Protein AF-B8DQ96-F1 (afdb_monomer)

Nearest PDB structures (foldseek):
  2zf4-assembly3_F  TM=3.120E-01  e=1.988E+00  Chromobacterium violaceum
  7o5y-assembly1_B  TM=3.333E-01  e=3.755E+00  Streptococcus sanguinis
  7bgh-assembly1_A  TM=2.652E-01  e=2.107E+00  Pisum sativum

pLDDT: mean 78.89, std 15.58, range [32.84, 95.31]

Mean predicted aligned error: 9.57 Å

Radius of gyration: 19.89 Å; Cα contacts (8 Å, |Δi|>4): 473; chains: 1; bounding box: 53×55×52 Å

Solvent-accessible surface area (backbone atoms only — not comparable to full-atom values): 14527 Å² total; per-residue (Å²): 116,73,71,62,55,55,56,55,57,55,59,64,68,72,73,56,80,78,74,68,73,75,65,74,90,53,72,65,54,53,35,26,41,90,45,55,69,62,40,49,56,50,44,70,78,37,42,72,70,37,33,72,52,55,60,23,48,101,86,61,51,58,62,72,37,95,60,83,60,93,88,60,91,71,70,88,31,55,28,57,49,47,39,64,30,25,48,29,60,36,59,77,44,58,76,39,97,62,34,83,95,32,60,26,60,59,67,48,76,62,63,68,49,66,58,78,37,35,29,30,39,40,33,78,40,61,90,98,66,43,49,32,38,39,44,34,33,56,36,35,34,32,26,60,89,46,82,65,48,63,18,39,36,28,42,35,38,41,37,34,58,90,74,74,42,55,34,40,33,35,37,37,33,50,71,60,60,99,63,77,72,36,51,54,17,47,52,36,32,34,41,46,92,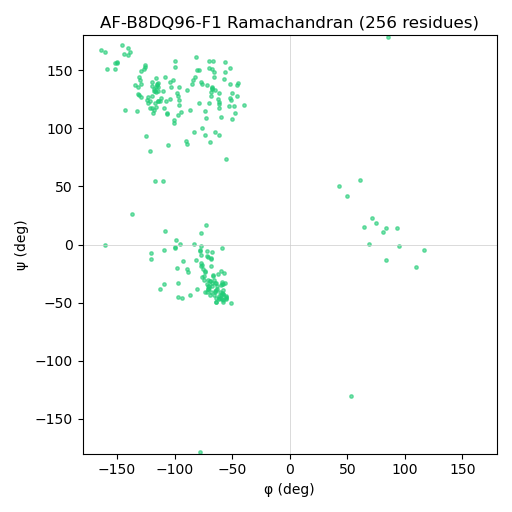50,94,52,82,79,30,35,37,39,20,24,23,51,40,26,43,46,50,52,40,48,48,46,57,73,49,41,41,83,75,37,86,83,59,76,54,70,94,46,50,84,70,49,68,64,44,51,28,95,92,26,68,94,45,60,48,76,46,74,41,67,72,72,86,126

Foldseek 3Di:
DVVVVVVVVVVVVVPDPPQPPQDPCQPKDFKEFPDVVLLLVVCVVCVVLCVNLPQADPVSDHGHDPDDDDPADDDQAPQVLQQPFAQCLPPPNVLAPQSPPDRGNVSSVFDWDDPPRFWIKTFNDDPPPGQKIKIKGWGIWIDRNSPHHTKTKIKIWIARPVVRWIKIWIWIFPRDDPDHHTHIATAWMWGDPDPPPQWIKIKFALRRLQVVLCCQVPPSCVSPVPDDGDPDSVSNPHHHDPPRYPDIDMDTRDPPDD

Organism: Nitratidesulfovibrio vulgaris (strain DSM 19637 / Miyazaki F) (NCBI:txid883)

Structure (mmCIF, N/CA/C/O backbone):
data_AF-B8DQ96-F1
#
_entry.id   AF-B8DQ96-F1
#
loop_
_atom_site.group_PDB
_atom_site.id
_atom_site.type_symbol
_atom_site.label_atom_id
_atom_site.label_alt_id
_atom_site.label_comp_id
_atom_site.label_asym_id
_atom_site.label_entity_id
_atom_site.label_seq_id
_atom_site.pdbx_PDB_ins_code
_atom_site.Cartn_x
_atom_site.Cartn_y
_a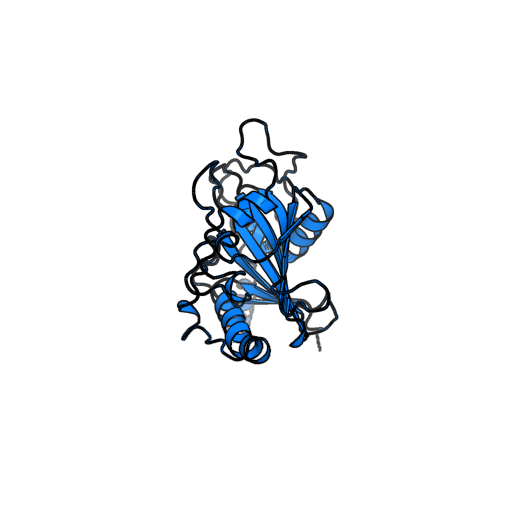tom_site.Cartn_z
_atom_site.occupancy
_atom_site.B_iso_or_equiv
_atom_site.auth_seq_id
_atom_site.auth_comp_id
_atom_site.auth_asym_id
_atom_site.auth_atom_id
_atom_site.pdbx_PDB_model_num
ATOM 1 N N . MET A 1 1 ? -26.510 -38.280 -27.381 1.00 47.66 1 MET A N 1
ATOM 2 C CA . MET A 1 1 ? -26.829 -36.831 -27.389 1.00 47.66 1 MET A CA 1
ATOM 3 C C . MET A 1 1 ? -27.308 -36.303 -26.037 1.00 47.66 1 MET A C 1
ATOM 5 O O . MET A 1 1 ? -26.879 -35.222 -25.670 1.00 47.66 1 MET A O 1
ATOM 9 N N . LEU A 1 2 ? -28.098 -37.051 -25.253 1.00 46.19 2 LEU A N 1
ATOM 10 C CA . LEU A 1 2 ? -28.548 -36.612 -23.916 1.00 46.19 2 LEU A CA 1
ATOM 11 C C . LEU A 1 2 ? -27.422 -36.457 -22.868 1.00 46.19 2 LEU A C 1
ATOM 13 O O . LEU A 1 2 ? -27.499 -35.566 -22.030 1.00 46.19 2 LEU A O 1
ATOM 17 N N . LEU A 1 3 ? -26.341 -37.245 -22.950 1.00 44.16 3 LEU A N 1
ATOM 18 C CA . LEU A 1 3 ? -25.210 -37.140 -22.010 1.00 44.16 3 LEU A CA 1
ATOM 19 C C . LEU A 1 3 ? -24.382 -35.849 -22.175 1.00 44.16 3 LEU A C 1
ATOM 21 O O . LEU A 1 3 ? -23.852 -35.327 -21.200 1.00 44.16 3 LEU A O 1
ATOM 25 N N . ALA A 1 4 ? -24.291 -35.315 -23.397 1.00 47.47 4 ALA A N 1
ATOM 26 C CA . ALA A 1 4 ? -23.514 -34.107 -23.681 1.00 47.47 4 ALA A CA 1
ATOM 27 C C . ALA A 1 4 ? -24.217 -32.834 -23.176 1.00 47.47 4 ALA A C 1
ATOM 29 O O . ALA A 1 4 ? -23.551 -31.893 -22.756 1.00 47.47 4 ALA A O 1
ATOM 30 N N . LEU A 1 5 ? -25.557 -32.827 -23.147 1.00 43.81 5 LEU A N 1
ATOM 31 C CA . LEU A 1 5 ? -26.336 -31.711 -22.602 1.00 43.81 5 LEU A CA 1
ATOM 32 C C . LEU A 1 5 ? -26.253 -31.640 -21.065 1.00 43.81 5 LEU A C 1
ATOM 34 O O . LEU A 1 5 ? -26.224 -30.550 -20.501 1.00 43.81 5 LEU A O 1
ATOM 38 N N . ALA A 1 6 ? -26.169 -32.793 -20.390 1.00 45.94 6 ALA A N 1
ATOM 39 C CA . ALA A 1 6 ? -26.055 -32.862 -18.932 1.00 45.94 6 ALA A CA 1
ATOM 40 C C . ALA A 1 6 ? -24.689 -32.363 -18.421 1.00 45.94 6 ALA A C 1
ATOM 42 O O . ALA A 1 6 ? -24.638 -31.660 -17.413 1.00 45.94 6 ALA A O 1
ATOM 43 N N . LEU A 1 7 ? -23.594 -32.645 -19.143 1.00 43.31 7 LEU A N 1
ATOM 44 C CA . LEU A 1 7 ? -22.278 -32.076 -18.818 1.00 43.31 7 LEU A CA 1
ATOM 45 C C . LEU A 1 7 ? -22.221 -30.560 -19.053 1.00 43.31 7 LEU A C 1
ATOM 47 O O . LEU A 1 7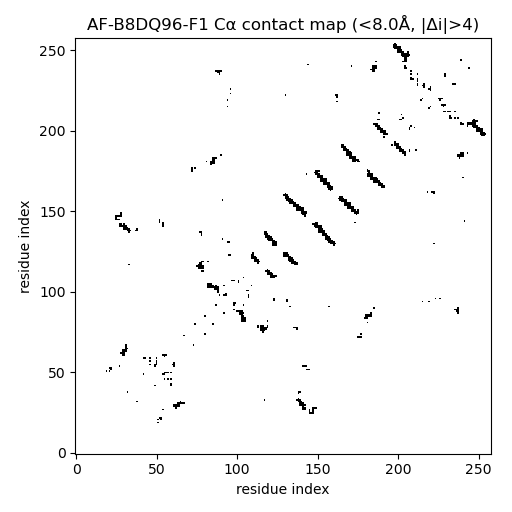 ? -21.566 -29.853 -18.294 1.00 43.31 7 LEU A O 1
ATOM 51 N N . TRP A 1 8 ? -22.939 -30.043 -20.052 1.00 36.28 8 TRP A N 1
ATOM 52 C CA . TRP A 1 8 ? -22.955 -28.606 -20.338 1.00 36.28 8 TRP A CA 1
ATOM 53 C C . TRP A 1 8 ? -23.722 -27.800 -19.274 1.00 36.28 8 TRP A C 1
ATOM 55 O O . TRP A 1 8 ? -23.291 -26.718 -18.880 1.00 36.28 8 TRP A O 1
ATOM 65 N N . LEU A 1 9 ? -24.808 -28.360 -18.729 1.00 41.00 9 LEU A N 1
ATOM 66 C CA . LEU A 1 9 ? -25.555 -27.757 -17.617 1.00 41.00 9 LEU A CA 1
ATOM 67 C C . LEU A 1 9 ? -24.794 -27.813 -16.280 1.00 41.00 9 LEU A C 1
ATOM 69 O O . LEU A 1 9 ? -24.922 -26.892 -15.476 1.00 41.00 9 LEU A O 1
ATOM 73 N N . ALA A 1 10 ? -23.952 -28.829 -16.058 1.00 43.69 10 ALA A N 1
ATOM 74 C CA . ALA A 1 10 ? -23.083 -28.894 -14.879 1.00 43.69 10 ALA A CA 1
ATOM 75 C C . ALA A 1 10 ? -21.966 -27.829 -14.905 1.00 43.69 10 ALA A C 1
ATOM 77 O O . ALA A 1 10 ? -21.593 -27.301 -13.859 1.00 43.69 10 ALA A O 1
ATOM 78 N N . CYS A 1 11 ? -21.480 -27.444 -16.091 1.00 40.47 11 CYS A N 1
ATOM 79 C CA . CYS A 1 11 ? -20.473 -26.387 -16.236 1.00 40.47 11 CYS A CA 1
ATOM 80 C C . CYS A 1 11 ? -21.029 -24.969 -16.010 1.00 40.47 11 CYS A C 1
ATOM 82 O O . CYS A 1 11 ? -20.279 -24.085 -15.603 1.00 40.47 11 CYS A O 1
ATOM 84 N N . LEU A 1 12 ? -22.336 -24.748 -16.191 1.00 38.56 12 LEU A N 1
ATOM 85 C CA . LEU A 1 12 ? -22.991 -23.470 -15.866 1.00 38.56 12 LEU A CA 1
ATOM 86 C C . LEU A 1 12 ? -23.232 -23.284 -14.354 1.00 38.56 12 LEU A C 1
ATOM 88 O O . LEU A 1 12 ? -23.452 -22.164 -13.902 1.00 38.56 12 LEU A O 1
ATOM 92 N N . GLY A 1 13 ? -23.145 -24.356 -13.556 1.00 32.84 13 GLY A N 1
ATOM 93 C CA . GLY A 1 13 ? -23.255 -24.304 -12.093 1.00 32.84 13 GLY A CA 1
ATOM 94 C C . GLY A 1 13 ? -21.968 -23.902 -11.361 1.00 32.84 13 GLY A C 1
ATOM 95 O O . GLY A 1 13 ? -22.029 -23.569 -10.180 1.00 32.84 13 GLY A O 1
ATOM 96 N N . ALA A 1 14 ? -20.819 -23.900 -12.045 1.00 36.56 14 ALA A N 1
ATOM 97 C CA . ALA A 1 14 ? -19.508 -23.594 -11.458 1.00 36.56 14 ALA A CA 1
ATOM 98 C C . ALA A 1 14 ? -19.070 -22.125 -11.633 1.00 36.56 14 ALA A C 1
ATOM 100 O O . ALA A 1 14 ? -18.002 -21.736 -11.172 1.00 36.56 14 ALA A O 1
ATOM 101 N N . TRP A 1 15 ? -19.906 -21.297 -12.266 1.00 34.47 15 TRP A N 1
ATOM 102 C CA . TRP A 1 15 ? -19.755 -19.841 -12.351 1.00 34.47 15 TRP A CA 1
ATOM 103 C C . TRP A 1 15 ? -20.833 -19.151 -11.512 1.00 34.47 15 TRP A C 1
ATOM 105 O O . TRP A 1 15 ? -21.598 -18.307 -11.969 1.00 34.47 15 TRP A O 1
ATOM 115 N N . ARG A 1 16 ? -20.908 -19.520 -10.236 1.00 36.44 16 ARG A N 1
ATOM 116 C CA . ARG A 1 16 ? -21.289 -18.538 -9.226 1.00 36.44 16 ARG A CA 1
ATOM 117 C C . ARG A 1 16 ? -19.976 -18.037 -8.640 1.00 36.44 16 ARG A C 1
ATOM 119 O O . ARG A 1 16 ? -19.184 -18.890 -8.235 1.00 36.44 16 ARG A O 1
ATOM 126 N N . PRO A 1 17 ? -19.709 -16.717 -8.578 1.00 41.53 17 PRO A N 1
ATOM 127 C CA . PRO A 1 17 ? -18.720 -16.258 -7.617 1.00 41.53 17 PRO A CA 1
ATOM 128 C C . PRO A 1 17 ? -19.197 -16.854 -6.301 1.00 41.53 17 PRO A C 1
ATOM 130 O O . PRO A 1 17 ? -20.364 -16.665 -5.948 1.00 41.53 17 PRO A O 1
ATOM 133 N N . GLY A 1 18 ? -18.379 -17.693 -5.664 1.00 39.59 18 GLY A N 1
ATOM 134 C CA . GLY A 1 18 ? -18.707 -18.179 -4.337 1.00 39.59 18 GLY A CA 1
ATOM 135 C C . GLY A 1 18 ? -19.048 -16.939 -3.529 1.00 39.59 18 GLY A C 1
ATOM 136 O O . GLY A 1 18 ? -18.171 -16.113 -3.287 1.00 39.59 18 GLY A O 1
ATOM 137 N N . HIS A 1 19 ? -20.334 -16.746 -3.221 1.00 45.75 19 HIS A N 1
ATOM 138 C CA . HIS A 1 19 ? -20.730 -15.868 -2.143 1.00 45.75 19 HIS A CA 1
ATOM 139 C C . HIS A 1 19 ? -20.078 -16.532 -0.949 1.00 45.75 19 HIS A C 1
ATOM 141 O O . HIS A 1 19 ? -20.577 -17.541 -0.453 1.00 45.75 19 HIS A O 1
ATOM 147 N N . ALA A 1 20 ? -18.876 -16.063 -0.613 1.00 45.91 20 ALA A N 1
ATOM 148 C CA . ALA A 1 20 ? -18.275 -16.368 0.659 1.00 45.91 20 ALA A CA 1
ATOM 149 C C . ALA A 1 20 ? -19.382 -16.072 1.665 1.00 45.91 20 ALA A C 1
ATOM 151 O O . ALA A 1 20 ? -19.928 -14.964 1.657 1.00 45.91 20 ALA A O 1
ATOM 152 N N . GLU A 1 21 ? -19.804 -17.094 2.413 1.00 40.91 21 GLU A N 1
ATOM 153 C CA . GLU A 1 21 ? -20.693 -16.872 3.543 1.00 40.91 21 GLU A CA 1
ATOM 154 C C . GLU A 1 21 ? -20.116 -15.682 4.312 1.00 40.91 21 GLU A C 1
ATOM 156 O O . GLU A 1 21 ? -18.901 -15.676 4.559 1.00 40.91 21 GLU A O 1
ATOM 161 N N . PRO A 1 22 ? -20.923 -14.641 4.598 1.00 47.00 22 PRO A N 1
ATOM 162 C CA . PRO A 1 22 ? -20.435 -13.515 5.367 1.00 47.00 22 PRO A CA 1
ATOM 163 C C . PRO A 1 22 ? -19.797 -14.095 6.620 1.00 47.00 22 PRO A C 1
ATOM 165 O O . PRO A 1 22 ? -20.418 -14.908 7.312 1.00 47.00 22 PRO A O 1
ATOM 168 N N . LEU A 1 23 ? -18.527 -13.743 6.844 1.00 48.31 23 LEU A N 1
ATOM 169 C CA . LEU A 1 23 ? -17.803 -14.175 8.0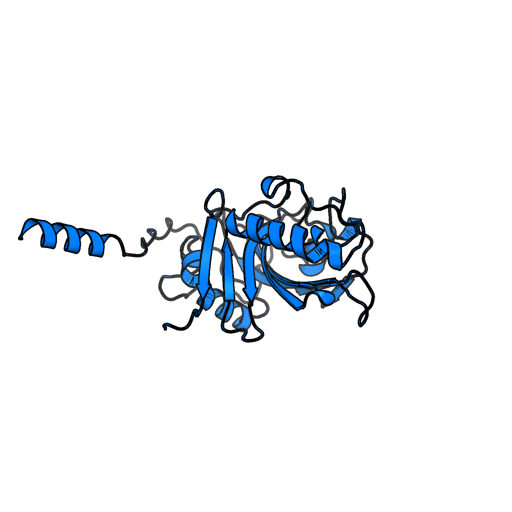31 1.00 48.31 23 LEU A CA 1
ATOM 170 C C . LEU A 1 23 ? -18.727 -13.954 9.239 1.00 48.31 23 LEU A C 1
ATOM 172 O O . LEU A 1 23 ? -19.408 -12.920 9.271 1.00 48.31 23 LEU A O 1
ATOM 176 N N . PRO A 1 24 ? -18.803 -14.910 10.191 1.00 49.34 24 PRO A N 1
ATOM 177 C CA . PRO A 1 24 ? -19.629 -14.754 11.388 1.00 49.34 24 PRO A CA 1
ATOM 178 C C . PRO A 1 24 ? -19.407 -13.356 11.945 1.00 49.34 24 PRO A C 1
ATOM 180 O O . PRO A 1 24 ? -18.270 -12.894 11.884 1.00 49.34 24 PRO A O 1
ATOM 183 N N . ALA A 1 25 ? -20.481 -12.701 12.402 1.00 51.84 25 ALA A N 1
ATOM 184 C CA . ALA A 1 25 ? -20.533 -11.287 12.774 1.00 51.84 25 ALA A CA 1
ATOM 185 C C . ALA A 1 25 ? -19.482 -10.915 13.838 1.00 51.84 25 ALA A C 1
ATOM 187 O O . ALA A 1 25 ? -19.785 -10.707 15.009 1.00 51.84 25 ALA A O 1
ATOM 188 N N . MET A 1 26 ? -18.223 -10.854 13.425 1.00 57.12 26 MET A N 1
ATOM 189 C CA . MET A 1 26 ? -17.142 -10.210 14.128 1.00 57.12 26 MET A CA 1
ATOM 190 C C . MET A 1 26 ? -17.471 -8.731 14.057 1.00 57.12 26 MET A C 1
ATOM 192 O O . MET A 1 26 ? -17.861 -8.220 13.004 1.00 57.12 26 MET A O 1
ATOM 196 N N . GLN A 1 27 ? -17.403 -8.065 15.202 1.00 61.78 27 GLN A N 1
ATOM 197 C CA . GLN A 1 27 ? -17.687 -6.647 15.290 1.00 61.78 27 GLN A CA 1
ATOM 198 C C . GLN A 1 27 ? -16.636 -5.891 14.476 1.00 61.78 27 GLN A C 1
ATOM 200 O O . GLN A 1 27 ? -15.532 -5.650 14.951 1.00 61.78 27 GLN A O 1
ATOM 205 N N . ARG A 1 28 ? -16.979 -5.546 13.234 1.00 80.62 28 ARG A N 1
ATOM 206 C CA . ARG A 1 28 ? -16.103 -4.777 12.355 1.00 80.62 28 ARG A CA 1
ATOM 207 C C . ARG A 1 28 ? -16.107 -3.319 12.772 1.00 80.62 28 ARG A C 1
ATOM 209 O O . ARG A 1 28 ? -17.157 -2.742 13.068 1.00 80.62 28 ARG A O 1
ATOM 216 N N . LEU A 1 29 ? -14.926 -2.718 12.755 1.00 89.31 29 LEU A N 1
ATOM 217 C CA . LEU A 1 29 ? -14.790 -1.285 12.959 1.00 89.31 29 LEU A CA 1
ATOM 218 C C . LEU A 1 29 ? -15.310 -0.521 11.725 1.00 89.31 29 LEU A C 1
ATOM 220 O O . LEU A 1 29 ? -14.984 -0.904 10.599 1.00 89.31 29 LEU A O 1
ATOM 224 N N . PRO A 1 30 ? -16.071 0.579 11.902 1.00 92.75 30 PRO A N 1
ATOM 225 C CA . PRO A 1 30 ? -16.487 1.439 10.794 1.00 92.75 30 PRO A CA 1
ATOM 226 C C . PRO A 1 30 ? -15.286 1.969 10.021 1.00 92.75 30 PRO A C 1
ATOM 228 O O . PRO A 1 30 ? -14.288 2.330 10.639 1.00 92.75 30 PRO A O 1
ATOM 231 N N . VAL A 1 31 ? -15.378 2.073 8.699 1.00 94.56 31 VAL A N 1
ATOM 232 C CA . VAL A 1 31 ? -14.319 2.631 7.852 1.00 94.56 31 VAL A CA 1
ATOM 233 C C . VAL A 1 31 ? -14.157 4.123 8.125 1.00 94.56 31 VAL A C 1
ATOM 235 O O . VAL A 1 31 ? -15.138 4.862 8.153 1.00 94.56 31 VAL A O 1
ATOM 238 N N . VAL A 1 32 ? -12.909 4.570 8.261 1.00 95.12 32 VAL A N 1
ATOM 239 C CA . VAL A 1 32 ? -12.551 5.994 8.300 1.00 95.12 32 VAL A CA 1
ATOM 240 C C . VAL A 1 32 ? -11.680 6.290 7.086 1.00 95.12 32 VAL A C 1
ATOM 242 O O . VAL A 1 32 ? -10.601 5.713 6.958 1.00 95.12 32 VAL A O 1
ATOM 245 N N . ALA A 1 33 ? -12.137 7.166 6.196 1.00 94.56 33 ALA A N 1
ATOM 246 C CA . ALA A 1 33 ? -11.418 7.562 4.987 1.00 94.56 33 ALA A CA 1
ATOM 247 C C . ALA A 1 33 ? -11.244 9.089 4.975 1.00 94.56 33 ALA A C 1
ATOM 249 O O . ALA A 1 33 ? -12.255 9.785 5.051 1.00 94.56 33 ALA A O 1
ATOM 250 N N . PRO A 1 34 ? -10.014 9.626 4.859 1.00 90.81 34 PRO A N 1
ATOM 251 C CA . PRO A 1 34 ? -9.815 11.076 4.770 1.00 90.81 34 PRO A CA 1
ATOM 252 C C . PRO A 1 34 ? -10.429 11.675 3.512 1.00 90.81 34 PRO A C 1
ATOM 254 O O . PRO A 1 34 ? -10.907 12.800 3.533 1.00 90.81 34 PRO A O 1
ATOM 257 N N . GLU A 1 35 ? -10.421 10.893 2.432 1.00 90.25 35 GLU A N 1
ATOM 258 C CA . GLU A 1 35 ? -10.976 11.248 1.131 1.00 90.25 35 GLU A CA 1
ATOM 259 C C . GLU A 1 35 ? -12.051 10.213 0.753 1.00 90.25 35 GLU A C 1
ATOM 261 O O . GLU A 1 35 ? -11.771 9.258 0.011 1.00 90.25 35 GLU A O 1
ATOM 266 N N . PRO A 1 36 ? -13.287 10.337 1.285 1.00 90.25 36 PRO A N 1
ATOM 267 C CA . PRO A 1 36 ? -14.327 9.321 1.132 1.00 90.25 36 PRO A CA 1
ATOM 268 C C . PRO A 1 36 ? -14.681 9.011 -0.323 1.00 90.25 36 PRO A C 1
ATOM 270 O O . PRO A 1 36 ? -14.990 7.865 -0.644 1.00 90.25 36 PRO A O 1
ATOM 273 N N . ASP A 1 37 ? -14.620 10.004 -1.214 1.00 89.31 37 ASP A N 1
ATOM 274 C CA . ASP A 1 37 ? -14.929 9.814 -2.633 1.00 89.31 37 ASP A CA 1
ATOM 275 C C . ASP A 1 37 ? -13.845 9.000 -3.356 1.00 89.31 37 ASP A C 1
ATOM 277 O O . ASP A 1 37 ? -14.170 8.112 -4.150 1.00 89.31 37 ASP A O 1
ATOM 281 N N . ILE A 1 38 ? -12.566 9.218 -3.024 1.00 87.25 38 ILE A N 1
ATOM 282 C CA . ILE A 1 38 ? -11.451 8.407 -3.541 1.00 87.25 38 ILE A CA 1
ATOM 283 C C . ILE A 1 38 ? -11.589 6.966 -3.046 1.00 87.25 38 ILE A C 1
ATOM 285 O O . ILE A 1 38 ? -11.471 6.019 -3.830 1.00 87.25 38 ILE A O 1
ATOM 289 N N . PHE A 1 39 ? -11.881 6.786 -1.754 1.00 91.56 39 PHE A N 1
ATOM 290 C CA . PHE A 1 39 ? -12.078 5.453 -1.193 1.00 91.56 39 PHE A CA 1
ATOM 291 C C . PHE A 1 39 ? -13.298 4.746 -1.800 1.00 91.56 39 PHE A C 1
ATOM 293 O O . PHE A 1 39 ? -13.208 3.566 -2.130 1.00 91.56 39 PHE A O 1
ATOM 300 N N . ARG A 1 40 ? -14.409 5.453 -2.049 1.00 90.56 40 ARG A N 1
ATOM 301 C CA . ARG A 1 40 ? -15.590 4.882 -2.719 1.00 90.56 40 ARG A CA 1
ATOM 302 C C . ARG A 1 40 ? -15.253 4.365 -4.119 1.00 90.56 40 ARG A C 1
ATOM 304 O O . ARG A 1 40 ? -15.663 3.260 -4.470 1.00 90.56 40 ARG A O 1
ATOM 311 N N . GLY A 1 41 ? -14.481 5.123 -4.901 1.00 87.38 41 GLY A N 1
ATOM 312 C CA . GLY A 1 41 ? -14.003 4.668 -6.212 1.00 87.38 41 GLY A CA 1
ATOM 313 C C . GLY A 1 41 ? -13.131 3.412 -6.111 1.00 87.38 41 GLY A C 1
ATOM 314 O O . GLY A 1 41 ? -13.292 2.470 -6.888 1.00 87.38 41 GLY A O 1
ATOM 315 N N . PHE A 1 42 ? -12.259 3.347 -5.099 1.00 86.69 42 PHE A N 1
ATOM 316 C CA . PHE A 1 42 ? -11.485 2.139 -4.808 1.00 86.69 42 PHE A CA 1
ATOM 317 C C . PHE A 1 42 ? -12.376 0.942 -4.450 1.00 86.69 42 PHE A C 1
ATOM 319 O O . PHE A 1 42 ? -12.147 -0.146 -4.977 1.00 86.69 42 PHE A O 1
ATOM 326 N N . VAL A 1 43 ? -13.400 1.131 -3.612 1.00 89.50 43 VAL A N 1
ATOM 327 C CA . VAL A 1 43 ? -14.351 0.072 -3.240 1.00 89.50 43 VAL A CA 1
ATOM 328 C C . VAL A 1 43 ? -15.039 -0.506 -4.471 1.00 89.50 43 VAL A C 1
ATOM 330 O O . VAL A 1 43 ? -15.067 -1.722 -4.639 1.00 89.50 43 VAL A O 1
ATOM 333 N N . GLN A 1 44 ? -15.537 0.352 -5.364 1.00 84.88 44 GLN A N 1
ATOM 334 C CA . GLN A 1 44 ? -16.218 -0.077 -6.589 1.00 84.88 44 GLN A CA 1
ATOM 335 C C . GLN A 1 44 ? -15.325 -0.960 -7.470 1.00 84.88 44 GLN A C 1
ATOM 337 O O . GLN A 1 44 ? -15.775 -1.992 -7.960 1.00 84.88 44 GLN A O 1
ATOM 342 N N . GLY A 1 45 ? -14.050 -0.593 -7.623 1.00 79.19 45 GLY A N 1
ATOM 343 C CA . GLY A 1 45 ? -13.083 -1.367 -8.405 1.00 79.19 45 GLY A CA 1
ATOM 344 C C . GLY A 1 45 ? -12.529 -2.614 -7.706 1.00 79.19 45 GLY A C 1
ATOM 345 O O . GLY A 1 45 ? -11.764 -3.347 -8.321 1.00 79.19 45 GLY A O 1
ATOM 346 N N . ASN A 1 46 ? -12.850 -2.851 -6.428 1.00 80.69 46 ASN A N 1
ATOM 347 C CA . ASN A 1 46 ? -12.281 -3.946 -5.626 1.00 80.69 46 ASN A CA 1
ATOM 348 C C . ASN A 1 46 ? -13.330 -4.665 -4.771 1.00 80.69 46 ASN A C 1
ATOM 350 O O . ASN A 1 46 ? -13.003 -5.244 -3.733 1.00 80.69 46 ASN A O 1
ATOM 354 N N . LEU A 1 47 ? -14.589 -4.629 -5.204 1.00 83.00 47 LEU A N 1
ATOM 355 C CA . LEU A 1 47 ? -15.734 -5.085 -4.427 1.00 83.00 47 LEU A CA 1
ATOM 356 C C . LEU A 1 47 ? -15.529 -6.505 -3.876 1.00 83.00 47 LEU A C 1
ATOM 358 O O . LEU A 1 47 ? -15.636 -6.725 -2.674 1.00 83.00 47 LEU A O 1
ATOM 362 N N . GLN A 1 48 ? -15.131 -7.448 -4.732 1.00 80.00 48 GLN A N 1
ATOM 363 C CA . GLN A 1 48 ? -14.899 -8.843 -4.345 1.00 80.00 48 GLN A CA 1
ATOM 364 C C . GLN A 1 48 ? -13.840 -8.990 -3.236 1.00 80.00 48 GLN A C 1
ATOM 366 O O . GLN A 1 48 ? -13.991 -9.806 -2.324 1.00 80.00 48 GLN A O 1
ATOM 371 N N . TRP A 1 49 ? -12.776 -8.188 -3.290 1.00 76.94 49 TRP A N 1
ATOM 372 C CA . TRP A 1 49 ? -11.669 -8.258 -2.337 1.00 76.94 49 TRP A CA 1
ATOM 373 C C . TRP A 1 49 ? -11.991 -7.642 -0.992 1.00 76.94 49 TRP A C 1
ATOM 375 O O . TRP A 1 49 ? -11.422 -8.073 0.000 1.00 76.94 49 TRP A O 1
ATOM 385 N N . LEU A 1 50 ? -12.893 -6.665 -0.955 1.00 84.81 50 LEU A N 1
ATOM 386 C CA . LEU A 1 50 ? -13.365 -6.058 0.285 1.00 84.81 50 LEU A CA 1
ATOM 387 C C . LEU A 1 50 ? -14.566 -6.811 0.876 1.00 84.81 50 LEU A C 1
ATOM 389 O O . LEU A 1 50 ? -14.772 -6.781 2.087 1.00 84.81 50 LEU A O 1
ATOM 393 N N . GLN A 1 51 ? -15.322 -7.540 0.053 1.00 83.88 51 GLN A N 1
ATOM 394 C CA . GLN A 1 51 ? -16.385 -8.439 0.510 1.00 83.88 51 GLN A CA 1
ATOM 395 C C . GLN A 1 51 ? -15.837 -9.648 1.254 1.00 83.88 51 GLN A C 1
ATOM 397 O O . GLN A 1 51 ? -16.395 -10.051 2.268 1.00 83.88 51 GLN A O 1
ATOM 402 N N . ARG A 1 52 ? -14.732 -10.230 0.774 1.00 75.56 52 ARG A N 1
ATOM 403 C CA . ARG A 1 52 ? -14.108 -11.402 1.404 1.00 75.56 52 ARG A CA 1
ATOM 404 C C . ARG A 1 52 ? -13.753 -11.188 2.889 1.00 75.56 52 ARG A C 1
ATOM 406 O O . ARG A 1 52 ? -14.091 -12.060 3.685 1.00 75.56 52 ARG A O 1
ATOM 413 N N . PRO A 1 53 ? -13.122 -10.070 3.291 1.00 74.75 53 PRO A N 1
ATOM 414 C CA . PRO A 1 53 ? -12.939 -9.719 4.695 1.00 74.75 53 PRO A CA 1
ATOM 415 C C . PRO A 1 53 ? -14.208 -9.163 5.364 1.00 74.75 53 PRO A C 1
ATOM 417 O O . PRO A 1 53 ? -14.175 -8.867 6.548 1.00 74.75 53 PRO A O 1
ATOM 420 N N . GLY A 1 54 ? -15.333 -9.015 4.659 1.00 77.94 54 GLY A N 1
ATOM 421 C CA . GLY A 1 54 ? -16.573 -8.470 5.221 1.00 77.94 54 GLY A CA 1
ATOM 422 C C . GLY A 1 54 ? -16.522 -6.966 5.497 1.00 77.94 54 GLY A C 1
ATOM 423 O O . GLY A 1 54 ? -17.278 -6.476 6.331 1.00 77.94 54 GLY A O 1
ATOM 424 N N . ILE A 1 55 ? -15.628 -6.236 4.822 1.00 86.69 55 ILE A N 1
ATOM 425 C CA . ILE A 1 55 ? -15.521 -4.773 4.929 1.00 86.69 55 ILE A CA 1
ATOM 426 C C . ILE A 1 55 ? -16.704 -4.098 4.251 1.00 86.69 55 ILE A C 1
ATOM 428 O O . ILE A 1 55 ? -17.208 -3.095 4.750 1.00 86.69 55 ILE A O 1
ATOM 432 N N . VAL A 1 56 ? -17.134 -4.651 3.118 1.00 89.50 56 VAL A N 1
ATOM 433 C CA . VAL A 1 56 ? -18.280 -4.165 2.352 1.00 89.50 56 VAL A CA 1
ATOM 434 C C . VAL A 1 56 ? -19.272 -5.298 2.108 1.00 89.50 56 VAL A C 1
ATOM 436 O O . VAL A 1 56 ? -18.886 -6.466 2.027 1.00 89.50 56 VAL A O 1
ATOM 439 N N . ASP A 1 57 ? -20.549 -4.957 1.980 1.00 86.94 57 ASP A N 1
ATOM 440 C CA . ASP A 1 57 ? -21.604 -5.908 1.642 1.00 86.94 57 ASP A CA 1
ATOM 441 C C . ASP A 1 57 ? -21.622 -6.262 0.139 1.00 86.94 57 ASP A C 1
ATOM 443 O O . ASP A 1 57 ? -20.808 -5.795 -0.670 1.00 86.94 57 ASP A O 1
ATOM 447 N N . ALA A 1 58 ? -22.580 -7.107 -0.255 1.00 84.50 58 ALA A N 1
ATOM 448 C CA . ALA A 1 58 ? -22.777 -7.537 -1.639 1.00 84.50 58 ALA A CA 1
ATOM 449 C C . ALA A 1 58 ? -22.997 -6.364 -2.624 1.00 84.50 58 ALA A C 1
ATOM 451 O O . ALA A 1 58 ? -22.724 -6.496 -3.817 1.00 84.50 58 ALA A O 1
ATOM 452 N N . GLN A 1 59 ? -23.480 -5.226 -2.125 1.00 84.38 59 GLN A N 1
ATOM 453 C CA . GLN A 1 59 ? -23.792 -4.008 -2.869 1.00 84.38 59 GLN A CA 1
ATOM 454 C C . GLN A 1 59 ? -22.684 -2.944 -2.750 1.00 84.38 59 GLN A C 1
ATOM 456 O O . GLN A 1 59 ? -22.767 -1.901 -3.397 1.00 84.38 59 GLN A O 1
ATOM 461 N N . GLY A 1 60 ? -21.632 -3.210 -1.971 1.00 86.25 60 GLY A N 1
ATOM 462 C CA . GLY A 1 60 ? -20.521 -2.291 -1.739 1.00 86.25 60 GLY A CA 1
ATOM 463 C C . GLY A 1 60 ? -20.780 -1.263 -0.641 1.00 86.25 60 GLY A C 1
ATOM 464 O O . GLY A 1 60 ? -20.027 -0.295 -0.546 1.00 86.25 60 GLY A O 1
ATOM 465 N N . HIS A 1 61 ? -21.813 -1.441 0.185 1.00 88.88 61 HIS A N 1
ATOM 466 C CA . HIS A 1 61 ? -22.031 -0.599 1.356 1.00 88.88 61 HIS A CA 1
ATOM 467 C C . HIS A 1 61 ? -21.153 -1.041 2.520 1.00 88.88 61 HIS A C 1
ATOM 469 O O . HIS A 1 61 ? -20.844 -2.220 2.683 1.00 88.88 61 HIS A O 1
ATOM 475 N N . TYR A 1 62 ? -20.786 -0.083 3.361 1.00 90.25 62 TYR A N 1
ATOM 476 C CA . TYR A 1 62 ? -19.977 -0.307 4.549 1.00 90.25 62 TYR A CA 1
ATOM 477 C C . TYR A 1 62 ? -20.300 0.747 5.609 1.00 90.25 62 TYR A C 1
ATOM 479 O O . TYR A 1 62 ? -20.686 1.868 5.259 1.00 90.25 62 TYR A O 1
ATOM 487 N N . PRO A 1 63 ? -20.160 0.419 6.904 1.00 88.50 63 PRO A N 1
ATOM 488 C CA . PRO A 1 63 ? -20.287 1.408 7.963 1.00 88.50 63 PRO A CA 1
ATOM 489 C C . PRO A 1 63 ? -19.155 2.435 7.851 1.00 88.50 63 PRO A C 1
ATOM 491 O O . PRO A 1 63 ? -17.991 2.064 7.702 1.00 88.50 63 PRO A O 1
ATOM 494 N N . VAL A 1 64 ? -19.495 3.720 7.945 1.00 92.06 64 VAL A N 1
ATOM 495 C CA . VAL A 1 64 ? -18.544 4.840 7.863 1.00 92.06 64 VAL A CA 1
ATOM 496 C C . VAL A 1 64 ? -18.517 5.586 9.191 1.00 92.06 64 VAL A C 1
ATOM 498 O O . VAL A 1 64 ? -19.551 5.737 9.840 1.00 92.06 64 VAL A O 1
ATOM 501 N N . ALA A 1 65 ? -17.338 6.061 9.578 1.00 93.12 65 ALA A N 1
ATOM 502 C CA . ALA A 1 65 ? -17.153 7.032 10.644 1.00 93.12 65 ALA A CA 1
ATOM 503 C C . ALA A 1 65 ? -16.273 8.189 10.155 1.00 93.12 65 ALA A C 1
ATOM 505 O O . ALA A 1 65 ? -15.373 7.994 9.337 1.00 93.12 65 ALA A O 1
ATOM 506 N N . ASP A 1 66 ? -16.511 9.384 10.694 1.00 90.50 66 ASP A N 1
ATOM 507 C CA . ASP A 1 66 ? -15.789 10.598 10.290 1.00 90.50 66 ASP A CA 1
ATOM 508 C C . ASP A 1 66 ? -14.355 10.637 10.833 1.00 90.50 66 ASP A C 1
ATOM 510 O O . ASP A 1 66 ? -13.471 11.267 10.255 1.00 90.50 66 ASP A O 1
ATOM 514 N N . ALA A 1 67 ? -14.111 9.968 11.960 1.00 91.31 67 ALA A N 1
ATOM 515 C CA . ALA A 1 67 ? -12.819 9.956 12.624 1.00 91.31 67 ALA A CA 1
ATOM 516 C C . ALA A 1 67 ? -12.589 8.645 13.376 1.00 91.31 67 ALA A C 1
ATOM 518 O O . ALA A 1 67 ? -13.527 7.955 13.780 1.00 91.31 67 ALA A O 1
ATOM 519 N N . ILE A 1 68 ? -11.313 8.328 13.595 1.00 90.94 68 ILE A N 1
ATOM 520 C CA . ILE A 1 68 ? -10.909 7.229 14.471 1.00 90.94 68 ILE A CA 1
ATOM 521 C C . ILE A 1 68 ? -11.254 7.620 15.923 1.00 90.94 68 ILE A C 1
ATOM 523 O O . ILE A 1 68 ? -10.866 8.713 16.350 1.00 90.94 68 ILE A O 1
ATOM 527 N N . PRO A 1 69 ? -11.979 6.776 16.684 1.00 88.19 69 PRO A N 1
ATOM 528 C CA . PRO A 1 69 ? -12.370 7.071 18.060 1.00 88.19 69 PRO A CA 1
ATOM 529 C C . PRO A 1 69 ? -11.197 7.381 18.997 1.00 88.19 69 PRO A C 1
ATOM 531 O O . PRO A 1 69 ? -10.109 6.814 18.892 1.00 88.19 69 PRO A O 1
ATOM 534 N N . ALA A 1 70 ? -11.450 8.244 19.984 1.00 83.38 70 ALA A N 1
ATOM 535 C CA . ALA A 1 70 ? -10.490 8.522 21.045 1.00 83.38 70 ALA A CA 1
ATOM 536 C C . ALA A 1 70 ? -10.188 7.240 21.844 1.00 83.38 70 ALA A C 1
ATOM 538 O O . ALA A 1 70 ? -11.094 6.627 22.404 1.00 83.38 70 ALA A O 1
ATOM 539 N N . GLY A 1 71 ? -8.911 6.855 21.902 1.00 84.75 71 GLY A N 1
ATOM 540 C CA . GLY A 1 71 ? -8.446 5.633 22.569 1.00 84.75 71 GLY A CA 1
ATOM 541 C C . GLY A 1 71 ? -7.955 4.547 21.610 1.00 84.75 71 GLY A C 1
ATOM 542 O O . GLY A 1 71 ? -7.163 3.705 22.025 1.00 84.75 71 GLY A O 1
ATOM 543 N N . GLU A 1 72 ? -8.338 4.598 20.331 1.00 90.19 72 GLU A N 1
ATOM 544 C CA . GLU A 1 72 ? -7.687 3.809 19.281 1.00 90.19 72 GLU A CA 1
ATOM 545 C C . GLU A 1 72 ? -6.365 4.471 18.862 1.00 90.19 72 GLU A C 1
ATOM 547 O O . GLU A 1 72 ? -6.199 5.694 18.929 1.00 90.19 72 GLU A O 1
ATOM 552 N N . TYR A 1 73 ? -5.398 3.665 18.420 1.00 91.50 73 TYR A N 1
ATOM 553 C CA . TYR A 1 73 ? -4.132 4.205 17.947 1.00 91.50 73 TYR A CA 1
ATOM 554 C C . TYR A 1 73 ? -4.305 4.893 16.586 1.00 91.50 73 TYR A C 1
ATOM 556 O O . TYR A 1 73 ? -4.467 4.250 15.550 1.00 91.50 73 TYR A O 1
ATOM 564 N N . ALA A 1 74 ? -4.214 6.220 16.603 1.00 91.44 74 ALA A N 1
ATOM 565 C CA . ALA A 1 74 ? -4.162 7.061 15.420 1.00 91.44 74 ALA A CA 1
ATOM 566 C C . ALA A 1 74 ? -3.018 8.075 15.575 1.00 91.44 74 ALA A C 1
ATOM 568 O O . ALA A 1 74 ? -3.060 8.915 16.481 1.00 91.44 74 ALA A O 1
ATOM 569 N N . PRO A 1 75 ? -1.967 8.013 14.742 1.00 92.00 75 PRO A N 1
ATOM 570 C CA . PRO A 1 75 ? -0.914 9.012 14.777 1.00 92.00 75 PRO A CA 1
ATOM 571 C C . PRO A 1 75 ? -1.410 10.359 14.249 1.00 92.00 75 PRO A C 1
ATOM 573 O O . PRO A 1 75 ? -2.323 10.434 13.431 1.00 92.00 75 PRO A O 1
ATOM 576 N N . GLN A 1 76 ? -0.727 11.436 14.644 1.00 90.25 76 GLN A N 1
ATOM 577 C CA . GLN A 1 76 ? -0.957 12.759 14.052 1.00 90.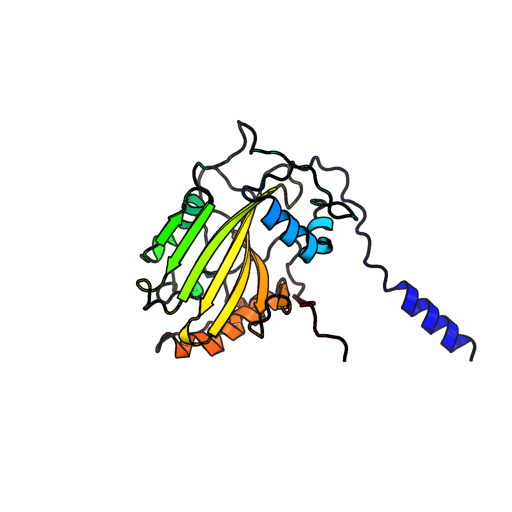25 76 GLN A CA 1
ATOM 578 C C . GLN A 1 76 ? -0.630 12.793 12.558 1.00 90.25 76 GLN A C 1
ATOM 580 O O . GLN A 1 76 ? -1.152 13.637 11.846 1.00 90.25 76 GLN A O 1
ATOM 585 N N . SER A 1 77 ? 0.260 11.913 12.095 1.00 92.06 77 SER A N 1
ATOM 586 C CA . SER A 1 77 ? 0.616 11.769 10.691 1.00 92.06 77 SER A CA 1
ATOM 587 C C . SER A 1 77 ? 0.854 10.303 10.348 1.00 92.06 77 SER A C 1
ATOM 589 O O . SER A 1 77 ? 1.811 9.684 10.818 1.00 92.06 77 SER A O 1
ATOM 591 N N . PHE A 1 78 ? 0.008 9.770 9.474 1.00 92.88 78 PHE A N 1
ATOM 592 C CA . PHE A 1 78 ? 0.147 8.426 8.927 1.00 92.88 78 PHE A CA 1
ATOM 593 C C . PHE A 1 78 ? 1.319 8.354 7.949 1.00 92.88 78 PHE A C 1
ATOM 595 O O . PHE A 1 78 ? 2.105 7.408 7.994 1.00 92.88 78 PHE A O 1
ATOM 602 N N . ALA A 1 79 ? 1.485 9.387 7.117 1.00 90.06 79 ALA A N 1
ATOM 603 C CA . ALA A 1 79 ? 2.597 9.513 6.178 1.00 90.06 79 ALA A CA 1
ATOM 604 C C . ALA A 1 79 ? 3.962 9.412 6.882 1.00 90.06 79 ALA A C 1
ATOM 606 O O . ALA A 1 79 ? 4.859 8.685 6.444 1.00 90.06 79 ALA A O 1
ATOM 607 N N . ARG A 1 80 ? 4.114 10.103 8.014 1.00 88.75 80 ARG A N 1
ATOM 608 C CA . ARG A 1 80 ? 5.353 10.137 8.793 1.00 88.75 80 ARG A CA 1
ATOM 609 C C . ARG A 1 80 ? 5.602 8.846 9.553 1.00 88.75 80 ARG A C 1
ATOM 611 O O . ARG A 1 80 ? 6.752 8.408 9.598 1.00 88.75 80 ARG A O 1
ATOM 618 N N . GLU A 1 81 ? 4.573 8.248 10.153 1.00 91.25 81 GLU A N 1
ATOM 619 C CA . GLU A 1 81 ? 4.703 6.930 10.788 1.00 91.25 81 GLU A CA 1
ATOM 620 C C . GLU A 1 81 ? 5.146 5.881 9.764 1.00 91.25 81 GLU A C 1
ATOM 622 O O . GLU A 1 81 ? 6.122 5.165 10.008 1.00 91.25 81 GLU A O 1
ATOM 627 N N . LEU A 1 82 ? 4.513 5.862 8.584 1.00 89.69 82 LEU A N 1
ATOM 628 C CA . LEU A 1 82 ? 4.887 4.970 7.490 1.00 89.69 82 LEU A CA 1
ATOM 629 C C . LEU A 1 82 ? 6.349 5.191 7.074 1.00 89.69 82 LEU A C 1
ATOM 631 O O . LEU A 1 82 ? 7.125 4.241 7.035 1.00 89.69 82 LEU A O 1
ATOM 635 N N . PHE A 1 83 ? 6.770 6.437 6.839 1.00 86.06 83 PHE A N 1
ATOM 636 C CA . PHE A 1 83 ? 8.155 6.738 6.458 1.00 86.06 83 PHE A CA 1
ATOM 637 C C . PHE A 1 83 ? 9.186 6.265 7.499 1.00 86.06 83 PHE A C 1
ATOM 639 O O . PHE A 1 83 ? 10.252 5.748 7.151 1.00 86.06 83 PHE A O 1
ATOM 646 N N . LYS A 1 84 ? 8.892 6.463 8.789 1.00 85.75 84 LYS A N 1
ATOM 647 C CA . LYS A 1 84 ? 9.847 6.203 9.874 1.00 85.75 84 LYS A CA 1
ATOM 648 C C . LYS A 1 84 ? 9.943 4.732 10.261 1.00 85.75 84 LYS A C 1
ATOM 650 O O . LYS A 1 84 ? 11.035 4.284 10.608 1.00 85.75 84 LYS A O 1
ATOM 655 N N . ARG A 1 85 ? 8.818 4.016 10.274 1.00 88.06 85 ARG A N 1
ATOM 656 C CA . ARG A 1 85 ? 8.701 2.727 10.976 1.00 88.06 85 ARG A CA 1
ATOM 657 C C . ARG A 1 85 ? 8.326 1.558 10.089 1.00 88.06 85 ARG A C 1
ATOM 659 O O . ARG A 1 85 ? 8.421 0.428 10.557 1.00 88.06 85 ARG A O 1
ATOM 666 N N . ALA A 1 86 ? 7.888 1.798 8.858 1.00 83.00 86 ALA A N 1
ATOM 667 C CA . ALA A 1 86 ? 7.593 0.707 7.951 1.00 83.00 86 ALA A CA 1
ATOM 668 C C . ALA A 1 86 ? 8.856 -0.121 7.689 1.00 83.00 86 ALA A C 1
ATOM 670 O O . ALA A 1 86 ? 9.848 0.395 7.161 1.00 83.00 86 ALA A O 1
ATOM 671 N N . ASP A 1 87 ? 8.799 -1.394 8.087 1.00 69.94 87 ASP A N 1
ATOM 672 C CA . ASP A 1 87 ? 9.772 -2.406 7.694 1.00 69.94 87 ASP A CA 1
ATOM 673 C C . ASP A 1 87 ? 9.489 -2.746 6.231 1.00 69.94 87 ASP A C 1
ATOM 675 O O . ASP A 1 87 ? 8.572 -3.496 5.899 1.00 69.94 87 ASP A O 1
ATOM 679 N N . LEU A 1 88 ? 10.205 -2.068 5.339 1.00 60.94 88 LEU A N 1
ATOM 680 C CA . LEU A 1 88 ? 9.979 -2.125 3.896 1.00 60.94 88 LEU A CA 1
ATOM 681 C C . LEU A 1 88 ? 11.200 -2.693 3.225 1.00 60.94 88 LEU A C 1
ATOM 683 O O . LEU A 1 88 ? 11.768 -2.079 2.318 1.00 60.94 88 LEU A O 1
ATOM 687 N N . THR A 1 89 ? 11.612 -3.869 3.676 1.00 58.06 89 THR A N 1
ATOM 688 C CA . THR A 1 89 ? 12.847 -4.497 3.226 1.00 58.06 89 THR A CA 1
ATOM 689 C C . THR A 1 89 ? 12.913 -4.759 1.720 1.00 58.06 89 THR A C 1
ATOM 691 O O . THR A 1 89 ? 13.995 -5.110 1.271 1.00 58.06 89 THR A O 1
ATOM 694 N N . ALA A 1 90 ? 11.873 -4.471 0.907 1.00 59.91 90 ALA A N 1
ATOM 695 C CA . ALA A 1 90 ? 12.111 -4.008 -0.474 1.00 59.91 90 ALA A CA 1
ATOM 696 C C . ALA A 1 90 ? 10.960 -3.254 -1.215 1.00 59.91 90 ALA A C 1
ATOM 698 O O . ALA A 1 90 ? 11.143 -2.990 -2.396 1.00 59.91 90 ALA A O 1
ATOM 699 N N . PHE A 1 91 ? 9.748 -2.988 -0.701 1.00 63.34 91 PHE A N 1
ATOM 700 C CA . PHE A 1 91 ? 8.687 -2.345 -1.524 1.00 63.34 91 PHE A CA 1
ATOM 701 C C . PHE A 1 91 ? 8.102 -1.144 -0.808 1.00 63.34 91 PHE A C 1
ATOM 703 O O . PHE A 1 91 ? 7.828 -1.257 0.379 1.00 63.34 91 PHE A O 1
ATOM 710 N N . PRO A 1 92 ? 7.852 -0.017 -1.492 1.00 65.50 92 PRO A N 1
ATOM 711 C CA . PRO A 1 92 ? 8.329 0.339 -2.834 1.00 65.50 92 PRO A CA 1
ATOM 712 C C . PRO A 1 92 ? 9.799 0.801 -2.845 1.00 65.50 92 PRO A C 1
ATOM 714 O O . PRO A 1 92 ? 10.294 1.293 -3.858 1.00 65.50 92 PRO A O 1
ATOM 717 N N . SER A 1 93 ? 10.514 0.638 -1.726 1.00 66.31 93 SER A N 1
ATOM 718 C CA . SER A 1 93 ? 11.896 1.087 -1.546 1.00 66.31 93 SER A CA 1
ATOM 719 C C . SER A 1 93 ? 12.865 0.533 -2.594 1.00 66.31 93 SER A C 1
ATOM 721 O O . SER A 1 93 ? 13.750 1.273 -3.004 1.00 66.31 93 SER A O 1
ATOM 723 N N . ALA A 1 94 ? 12.690 -0.690 -3.108 1.00 71.19 94 ALA A N 1
ATOM 724 C CA . ALA A 1 94 ? 13.596 -1.259 -4.109 1.00 71.19 94 ALA A CA 1
ATOM 725 C C . ALA A 1 94 ? 13.491 -0.629 -5.503 1.00 71.19 94 ALA A C 1
ATOM 727 O O . ALA A 1 94 ? 14.318 -0.922 -6.356 1.00 71.19 94 ALA A O 1
ATOM 728 N N . PHE A 1 95 ? 12.545 0.279 -5.749 1.00 77.00 95 PHE A N 1
ATOM 729 C CA . PHE A 1 95 ? 12.618 1.140 -6.933 1.00 77.00 95 PHE A CA 1
ATOM 730 C C . PHE A 1 95 ? 13.637 2.277 -6.771 1.00 77.00 95 PHE A C 1
ATOM 732 O O . PHE A 1 95 ? 13.937 2.973 -7.737 1.00 77.00 95 PHE A O 1
ATOM 739 N N . LEU A 1 96 ? 14.188 2.472 -5.568 1.00 76.50 96 LEU A N 1
ATOM 740 C CA . LEU A 1 96 ? 15.135 3.533 -5.249 1.00 76.50 96 LEU A CA 1
ATOM 741 C C . LEU A 1 96 ? 16.582 2.992 -5.202 1.00 76.50 96 LEU A C 1
ATOM 743 O O . LEU A 1 96 ? 16.838 1.914 -4.664 1.00 76.50 96 LEU A O 1
ATOM 747 N N . PRO A 1 97 ? 17.571 3.758 -5.698 1.00 64.81 97 PRO A N 1
ATOM 748 C CA . PRO A 1 97 ? 18.929 3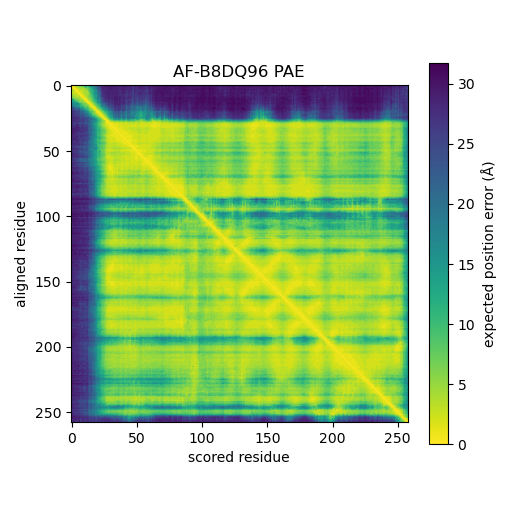.268 -5.970 1.00 64.81 97 PRO A CA 1
ATOM 749 C C . PRO A 1 97 ? 19.783 2.956 -4.726 1.00 64.81 97 PRO A C 1
ATOM 751 O O . PRO A 1 97 ? 20.847 2.360 -4.848 1.00 64.81 97 PRO A O 1
ATOM 754 N N . VAL A 1 98 ? 19.343 3.350 -3.528 1.00 61.47 98 VAL A N 1
ATOM 755 C CA . VAL A 1 98 ? 20.077 3.195 -2.249 1.00 61.47 98 VAL A CA 1
ATOM 756 C C . VAL A 1 98 ? 19.462 2.137 -1.324 1.00 61.47 98 VAL A C 1
ATOM 758 O O . VAL A 1 98 ? 19.814 2.055 -0.149 1.00 61.47 98 VAL A O 1
ATOM 761 N N . ALA A 1 99 ? 18.525 1.335 -1.836 1.00 59.84 99 ALA A N 1
ATOM 762 C CA . ALA A 1 99 ? 17.711 0.433 -1.024 1.00 59.84 99 ALA A CA 1
ATOM 763 C C . ALA A 1 99 ? 18.417 -0.841 -0.539 1.00 59.84 99 ALA A C 1
ATOM 765 O O . ALA A 1 99 ? 17.943 -1.458 0.415 1.00 59.84 99 ALA A O 1
ATOM 766 N N . MET A 1 100 ? 19.547 -1.239 -1.137 1.00 59.38 100 MET A N 1
ATOM 767 C CA . MET A 1 100 ? 20.212 -2.488 -0.750 1.00 59.38 100 MET A CA 1
ATOM 768 C C . MET A 1 100 ? 20.654 -2.468 0.725 1.00 59.38 100 MET A C 1
ATOM 770 O O . MET A 1 100 ? 21.440 -1.619 1.147 1.00 59.38 100 MET A O 1
ATOM 774 N N . GLY A 1 101 ? 20.141 -3.427 1.506 1.00 57.22 101 GLY A N 1
ATOM 775 C CA . GLY A 1 101 ? 20.507 -3.641 2.911 1.00 57.22 101 GLY A CA 1
ATOM 776 C C . GLY A 1 101 ? 19.923 -2.634 3.911 1.00 57.22 101 GLY A C 1
ATOM 777 O O . GLY A 1 101 ? 20.453 -2.510 5.016 1.00 57.22 101 GLY A O 1
ATOM 778 N N . LYS A 1 102 ? 18.870 -1.887 3.550 1.00 63.53 102 LYS A N 1
ATOM 779 C CA . LYS A 1 102 ? 18.200 -0.920 4.439 1.00 63.53 102 LYS A CA 1
ATOM 780 C C . LYS A 1 102 ? 16.868 -1.470 4.952 1.00 63.53 102 LYS A C 1
ATOM 782 O O . LYS A 1 102 ? 16.121 -2.084 4.201 1.00 63.53 102 LYS A O 1
ATOM 787 N N . SER A 1 103 ? 16.572 -1.230 6.230 1.00 61.94 103 SER A N 1
ATOM 788 C CA . SER A 1 103 ? 15.373 -1.756 6.898 1.00 61.94 103 SER A CA 1
ATOM 789 C C . SER A 1 103 ? 14.142 -0.848 6.796 1.00 61.94 103 SER A C 1
ATOM 791 O O . SER A 1 103 ? 13.025 -1.327 6.945 1.00 61.94 103 SER A O 1
ATOM 793 N N . THR A 1 104 ? 14.306 0.453 6.528 1.00 66.50 104 THR A N 1
ATOM 794 C CA . THR A 1 104 ? 13.191 1.420 6.463 1.00 66.50 104 THR A CA 1
ATOM 795 C C . THR A 1 104 ? 13.408 2.481 5.383 1.00 66.50 104 THR A C 1
ATOM 797 O O . THR A 1 104 ? 14.538 2.698 4.934 1.00 66.50 104 THR A O 1
ATOM 800 N N . PHE A 1 105 ? 12.346 3.205 5.001 1.00 66.81 105 PHE A N 1
ATOM 801 C CA . PHE A 1 105 ? 12.459 4.382 4.125 1.00 66.81 105 PHE A CA 1
ATOM 802 C C . PHE A 1 105 ? 13.384 5.455 4.710 1.00 66.81 105 PHE A C 1
ATOM 804 O O . PHE A 1 105 ? 14.221 6.007 3.995 1.00 66.81 105 PHE A O 1
ATOM 811 N N . ALA A 1 106 ? 13.283 5.718 6.015 1.00 68.06 106 ALA A N 1
ATOM 812 C CA . ALA A 1 106 ? 14.158 6.666 6.701 1.00 68.06 106 ALA A CA 1
ATOM 813 C C . ALA A 1 106 ? 15.648 6.290 6.592 1.00 68.06 106 ALA A C 1
ATOM 815 O O . ALA A 1 106 ? 16.501 7.170 6.469 1.00 68.06 106 ALA A O 1
ATOM 816 N N . ALA A 1 107 ? 15.971 4.993 6.566 1.00 68.56 107 ALA A N 1
ATOM 817 C CA . ALA A 1 107 ? 17.344 4.510 6.425 1.00 68.56 107 ALA A CA 1
ATOM 818 C C . ALA A 1 107 ? 17.941 4.716 5.016 1.00 68.56 107 ALA A C 1
ATOM 820 O O . ALA A 1 107 ? 19.149 4.532 4.839 1.00 68.56 107 ALA A O 1
ATOM 821 N N . LEU A 1 108 ? 17.130 5.115 4.025 1.00 67.25 108 LEU A N 1
ATOM 822 C CA . LEU A 1 108 ? 17.585 5.399 2.660 1.00 67.25 108 LEU A CA 1
ATOM 823 C C . LEU A 1 108 ? 18.324 6.740 2.537 1.00 67.25 108 LEU A C 1
ATOM 825 O O . LEU A 1 108 ? 19.053 6.941 1.571 1.00 67.25 108 LEU A O 1
ATOM 829 N N . GLY A 1 109 ? 18.132 7.681 3.471 1.00 68.25 109 GLY A N 1
ATOM 830 C CA . GLY A 1 109 ? 18.723 9.025 3.375 1.00 68.25 109 GLY A CA 1
ATOM 831 C C . GLY A 1 109 ? 18.207 9.861 2.190 1.00 68.25 109 GLY A C 1
ATOM 832 O O . GLY A 1 109 ? 18.817 10.866 1.828 1.00 68.25 109 GLY A O 1
ATOM 833 N N . ILE A 1 110 ? 17.092 9.448 1.578 1.00 72.00 110 ILE A N 1
ATOM 834 C CA . ILE A 1 110 ? 16.444 10.139 0.461 1.00 72.00 110 ILE A CA 1
ATOM 835 C C . ILE A 1 110 ? 15.561 11.275 0.989 1.00 72.00 110 ILE A C 1
ATOM 837 O O . ILE A 1 110 ? 14.917 11.153 2.033 1.00 72.00 110 ILE A O 1
ATOM 841 N N . ARG A 1 111 ? 15.511 12.388 0.246 1.00 75.25 111 ARG A N 1
ATOM 842 C CA . ARG A 1 111 ? 14.604 13.503 0.542 1.00 75.25 111 ARG A CA 1
ATOM 843 C C . ARG A 1 111 ? 13.152 13.083 0.312 1.00 75.25 111 ARG A C 1
ATOM 845 O O . ARG A 1 111 ? 12.822 12.526 -0.734 1.00 75.25 111 ARG A O 1
ATOM 852 N N . TYR A 1 112 ? 12.294 13.422 1.263 1.00 83.31 112 TYR A N 1
ATOM 853 C CA . TYR A 1 112 ? 10.853 13.272 1.138 1.00 83.31 112 TYR A CA 1
ATOM 854 C C . TYR A 1 112 ? 10.161 14.605 1.422 1.00 83.31 112 TYR A C 1
ATOM 856 O O . TYR A 1 112 ? 10.690 15.457 2.138 1.00 83.31 112 TYR A O 1
ATOM 864 N N . GLU A 1 113 ? 8.973 14.761 0.859 1.00 85.75 113 GLU A N 1
ATOM 865 C CA . GLU A 1 113 ? 8.002 15.799 1.182 1.00 85.75 113 GLU A CA 1
ATOM 866 C C . GLU A 1 113 ? 6.782 15.094 1.778 1.00 85.75 113 GLU A C 1
ATOM 868 O O . GLU A 1 113 ? 6.404 14.019 1.313 1.00 85.75 113 GLU A O 1
ATOM 873 N N . ALA A 1 114 ? 6.187 15.657 2.825 1.00 83.69 114 ALA A N 1
ATOM 874 C CA . ALA A 1 114 ? 4.952 15.133 3.390 1.00 83.69 114 ALA A CA 1
ATOM 875 C C . ALA A 1 114 ? 3.900 16.237 3.378 1.00 83.69 114 ALA A C 1
ATOM 877 O O . ALA A 1 114 ? 4.101 17.300 3.968 1.00 83.69 114 ALA A O 1
ATOM 878 N N . GLU A 1 115 ? 2.790 15.972 2.702 1.00 85.56 115 GLU A N 1
ATOM 879 C CA . GLU A 1 115 ? 1.561 16.732 2.869 1.00 85.56 115 GLU A CA 1
ATOM 880 C C . GLU A 1 115 ? 0.786 16.041 3.986 1.00 85.56 115 GLU A C 1
ATOM 882 O O . GLU A 1 115 ? 0.040 15.073 3.802 1.00 85.56 115 GLU A O 1
ATOM 887 N N . GLU A 1 116 ? 1.126 16.473 5.195 1.00 83.94 116 GLU A N 1
ATOM 888 C CA . GLU A 1 116 ? 0.618 15.879 6.416 1.00 83.94 116 GLU A CA 1
ATOM 889 C C . GLU A 1 116 ? -0.898 16.101 6.534 1.00 83.94 116 GLU A C 1
ATOM 891 O O . GLU A 1 116 ? -1.381 17.180 6.189 1.00 83.94 116 GLU A O 1
ATOM 896 N N . PRO A 1 117 ? -1.649 15.128 7.073 1.00 84.38 117 PRO A N 1
ATOM 897 C CA . PRO A 1 117 ? -1.155 13.908 7.722 1.00 84.38 117 PRO A CA 1
ATOM 898 C C . PRO A 1 117 ? -1.153 12.652 6.828 1.00 84.38 117 PRO A C 1
ATOM 900 O O . PRO A 1 117 ? -0.828 11.562 7.314 1.00 84.38 117 PRO A O 1
ATOM 903 N N . HIS A 1 118 ? -1.518 12.778 5.547 1.00 86.56 118 HIS A N 1
ATOM 904 C CA . HIS A 1 118 ? -1.922 11.634 4.718 1.00 86.56 118 HIS A CA 1
ATOM 905 C C . HIS A 1 118 ? -0.922 11.247 3.634 1.00 86.56 118 HIS A C 1
ATOM 907 O O . HIS A 1 118 ? -0.799 10.055 3.347 1.00 86.56 118 HIS A O 1
ATOM 913 N N . THR A 1 119 ? -0.217 12.213 3.041 1.00 91.06 119 THR A N 1
ATOM 914 C CA . THR A 1 119 ? 0.535 11.988 1.804 1.00 91.06 119 THR A CA 1
ATOM 915 C C . THR A 1 119 ? 2.034 12.128 2.018 1.00 91.06 119 THR A C 1
ATOM 917 O O . THR A 1 119 ? 2.529 13.097 2.588 1.00 91.06 119 THR A O 1
ATOM 920 N N . LEU A 1 120 ? 2.770 11.151 1.505 1.00 89.62 120 LEU A N 1
ATOM 921 C CA . LEU A 1 120 ? 4.217 11.060 1.497 1.00 89.62 120 LEU A CA 1
ATOM 922 C C . LEU A 1 120 ? 4.711 10.999 0.054 1.00 89.62 120 LEU A C 1
ATOM 924 O O . LEU A 1 120 ? 4.292 10.147 -0.729 1.00 89.62 120 LEU A O 1
ATOM 928 N N . LEU A 1 121 ? 5.651 11.870 -0.278 1.00 90.44 121 LEU A N 1
ATOM 929 C CA . LEU A 1 121 ? 6.257 11.969 -1.592 1.00 90.44 121 LEU A CA 1
ATOM 930 C C . LEU A 1 121 ? 7.761 11.765 -1.489 1.00 90.44 121 LEU A C 1
ATOM 932 O O . LEU A 1 121 ? 8.468 12.540 -0.851 1.00 90.44 121 LEU A O 1
ATOM 936 N N . ILE A 1 122 ? 8.257 10.715 -2.134 1.00 87.50 122 ILE A N 1
ATOM 937 C CA . ILE A 1 122 ? 9.671 10.334 -2.123 1.00 87.50 122 ILE A CA 1
ATOM 938 C C . ILE A 1 122 ? 10.194 10.413 -3.550 1.00 87.50 122 ILE A C 1
ATOM 940 O O . ILE A 1 122 ? 9.558 9.914 -4.478 1.00 87.50 122 ILE A O 1
ATOM 944 N N . ARG A 1 123 ? 11.362 11.028 -3.738 1.00 86.44 123 ARG A N 1
ATOM 945 C CA . ARG A 1 123 ? 12.004 11.137 -5.053 1.00 86.44 123 ARG A CA 1
ATOM 946 C C . ARG A 1 123 ? 13.474 10.793 -4.955 1.00 86.44 123 ARG A C 1
ATOM 948 O O . ARG A 1 123 ? 14.160 11.268 -4.056 1.00 86.44 123 ARG A O 1
ATOM 955 N N . ASP A 1 124 ? 13.972 10.024 -5.914 1.00 84.00 124 ASP A N 1
ATOM 956 C CA . ASP A 1 124 ? 15.392 9.669 -5.967 1.00 84.00 124 ASP A CA 1
ATOM 957 C C . ASP A 1 124 ? 16.302 10.885 -6.239 1.00 84.00 124 ASP A C 1
ATOM 959 O O . ASP A 1 124 ? 17.466 10.903 -5.838 1.00 84.00 124 ASP A O 1
ATOM 963 N N . LYS A 1 125 ? 15.764 11.918 -6.901 1.00 81.69 125 LYS A N 1
ATOM 964 C CA . LYS A 1 125 ? 16.428 13.187 -7.232 1.00 81.69 125 LYS A CA 1
ATOM 965 C C . LYS A 1 125 ? 15.469 14.378 -7.073 1.00 81.69 125 LYS A C 1
ATOM 967 O O . LYS A 1 125 ? 14.261 14.177 -6.939 1.00 81.69 125 LYS A O 1
ATOM 972 N N . PRO A 1 126 ? 15.971 15.629 -7.113 1.00 79.88 126 PRO A N 1
ATOM 973 C CA . PRO A 1 126 ? 15.118 16.815 -7.114 1.00 79.88 126 PRO A CA 1
ATOM 974 C C . PRO A 1 126 ? 14.088 16.824 -8.254 1.00 79.88 126 PRO A C 1
ATOM 976 O O . PRO A 1 126 ? 14.275 16.193 -9.300 1.00 79.88 126 PRO A O 1
ATOM 979 N N . LEU A 1 127 ? 13.005 17.579 -8.051 1.00 75.19 127 LEU A N 1
ATOM 980 C CA . LEU A 1 127 ? 11.927 17.749 -9.026 1.00 75.19 127 LEU A CA 1
ATOM 981 C C . LEU A 1 127 ? 12.473 18.175 -10.403 1.00 75.19 127 LEU A C 1
ATOM 983 O O . LEU A 1 127 ? 13.387 18.991 -10.495 1.00 75.19 127 LEU A O 1
ATOM 987 N N . GLY A 1 128 ? 11.931 17.588 -11.474 1.00 76.19 128 GLY A N 1
ATOM 988 C CA . GLY A 1 128 ? 12.383 17.810 -12.856 1.00 76.19 128 GLY A CA 1
ATOM 989 C C . GLY A 1 128 ? 13.589 16.964 -13.286 1.00 76.19 128 GLY A C 1
ATOM 990 O O . GLY A 1 128 ? 13.861 16.858 -14.477 1.00 76.19 128 GLY A O 1
ATOM 991 N N . GLN A 1 129 ? 14.287 16.321 -12.343 1.00 81.25 129 GLN A N 1
ATOM 992 C CA . GLN A 1 129 ? 15.383 15.378 -12.620 1.00 81.25 129 GLN A CA 1
ATOM 993 C C . GLN A 1 129 ? 15.119 13.969 -12.073 1.00 81.25 129 GLN A C 1
ATOM 995 O O . GLN A 1 129 ? 15.903 13.049 -12.344 1.00 81.25 129 GLN A O 1
ATOM 1000 N N . ALA A 1 130 ? 14.037 13.814 -11.301 1.00 84.19 130 ALA A N 1
ATOM 1001 C CA . ALA A 1 130 ? 13.577 12.550 -10.746 1.00 84.19 130 ALA A CA 1
ATOM 1002 C C . ALA A 1 130 ? 13.498 11.481 -11.834 1.00 84.19 130 ALA A C 1
ATOM 1004 O O . ALA A 1 130 ? 12.949 11.692 -12.915 1.00 84.19 130 ALA A O 1
ATOM 1005 N N . GLN A 1 131 ? 14.090 10.334 -11.541 1.00 86.44 131 GLN A N 1
ATOM 1006 C CA . GLN A 1 131 ? 13.962 9.147 -12.371 1.00 86.44 131 GLN A CA 1
ATOM 1007 C C . GLN A 1 131 ? 12.886 8.228 -11.816 1.00 86.44 131 GLN A C 1
ATOM 1009 O O . GLN A 1 131 ? 12.177 7.582 -12.586 1.00 86.44 131 GLN A O 1
ATOM 1014 N N . VAL A 1 132 ? 12.761 8.223 -10.488 1.00 86.62 132 VAL A N 1
ATOM 1015 C CA . VAL A 1 132 ? 11.775 7.462 -9.740 1.00 86.62 132 VAL A CA 1
ATOM 1016 C C . VAL A 1 132 ? 11.111 8.379 -8.722 1.00 86.62 132 VAL A C 1
ATOM 1018 O O . VAL A 1 132 ? 11.786 9.058 -7.943 1.00 86.62 132 VAL A O 1
ATOM 1021 N N . SER A 1 133 ? 9.781 8.386 -8.710 1.00 87.62 133 SER A N 1
ATOM 1022 C CA . SER A 1 133 ? 9.006 9.022 -7.643 1.00 87.62 133 SER A CA 1
ATOM 1023 C C . SER A 1 133 ? 7.939 8.091 -7.097 1.00 87.62 133 SER A C 1
ATOM 1025 O O . SER A 1 133 ? 7.283 7.384 -7.861 1.00 87.62 133 SER A O 1
ATOM 1027 N N . LEU A 1 134 ? 7.746 8.154 -5.783 1.00 89.44 134 LEU A N 1
ATOM 1028 C CA . LEU A 1 134 ? 6.722 7.431 -5.047 1.00 89.44 134 LEU A CA 1
ATOM 1029 C C . LEU A 1 134 ? 5.774 8.447 -4.412 1.00 89.44 134 LEU A C 1
ATOM 1031 O O . LEU A 1 134 ? 6.225 9.269 -3.615 1.00 89.44 134 LEU A O 1
ATOM 1035 N N . THR A 1 135 ? 4.486 8.367 -4.728 1.00 91.06 135 THR A N 1
ATOM 1036 C CA . THR A 1 135 ? 3.432 9.100 -4.012 1.00 91.06 135 THR A CA 1
ATOM 1037 C C . THR A 1 135 ? 2.627 8.094 -3.215 1.00 91.06 135 THR A C 1
ATOM 1039 O O . THR A 1 135 ? 2.024 7.199 -3.801 1.00 91.06 135 THR A O 1
ATOM 1042 N N . ILE A 1 136 ? 2.626 8.217 -1.894 1.00 90.44 136 ILE A N 1
ATOM 1043 C CA . ILE A 1 136 ? 1.949 7.295 -0.985 1.00 90.44 136 ILE A CA 1
ATOM 1044 C C . ILE A 1 136 ? 0.938 8.092 -0.178 1.00 90.44 136 ILE A C 1
ATOM 1046 O O . ILE A 1 136 ? 1.321 9.058 0.466 1.00 90.44 136 ILE A O 1
ATOM 1050 N N . PHE A 1 137 ? -0.332 7.711 -0.204 1.00 90.94 137 PHE A N 1
ATOM 1051 C CA . PHE A 1 137 ? -1.400 8.438 0.479 1.00 90.94 137 PHE A CA 1
ATOM 1052 C C . PHE A 1 137 ? -2.257 7.475 1.291 1.00 90.94 137 PHE A C 1
ATOM 1054 O O . PHE A 1 137 ? -2.595 6.385 0.822 1.00 90.94 137 PHE A O 1
ATOM 1061 N N . GLN A 1 138 ? -2.586 7.852 2.524 1.00 93.25 138 GLN A N 1
ATOM 1062 C CA . GLN A 1 138 ? -3.497 7.067 3.349 1.00 93.25 138 GLN A CA 1
ATOM 1063 C C . GLN A 1 138 ? -4.912 7.180 2.777 1.00 93.25 138 GLN A C 1
ATOM 1065 O O . GLN A 1 138 ? -5.445 8.272 2.608 1.00 93.25 138 GLN A O 1
ATOM 1070 N N . MET A 1 139 ? -5.497 6.035 2.439 1.00 94.25 139 MET A N 1
ATOM 1071 C CA . MET A 1 139 ? -6.798 5.956 1.778 1.00 94.25 139 MET A CA 1
ATOM 1072 C C . MET A 1 139 ? -7.925 5.718 2.756 1.00 94.25 139 MET A C 1
ATOM 1074 O O . MET A 1 139 ? -8.980 6.336 2.658 1.00 94.25 139 MET A O 1
ATOM 1078 N N . ALA A 1 140 ? -7.703 4.786 3.673 1.00 95.19 140 ALA A N 1
ATOM 1079 C CA . ALA A 1 140 ? -8.666 4.452 4.694 1.00 95.19 140 ALA A CA 1
ATOM 1080 C C . ALA A 1 140 ? -7.988 3.734 5.853 1.00 95.19 140 ALA A C 1
ATOM 1082 O O . ALA A 1 140 ? -6.857 3.256 5.749 1.00 95.19 140 ALA A O 1
ATOM 1083 N N . SER A 1 141 ? -8.714 3.654 6.952 1.00 95.31 141 SER A N 1
ATOM 1084 C CA . SER A 1 141 ? -8.370 2.848 8.105 1.00 95.31 141 SER A CA 1
ATOM 1085 C C . SER A 1 141 ? -9.588 2.001 8.462 1.00 95.31 141 SER A C 1
ATOM 1087 O O . SER A 1 141 ? -10.683 2.552 8.603 1.00 95.31 141 SER A O 1
ATOM 1089 N N . PHE A 1 142 ? -9.431 0.684 8.578 1.00 93.88 142 PHE A N 1
ATOM 1090 C CA . PHE A 1 142 ? -10.518 -0.281 8.809 1.00 93.88 142 PHE A CA 1
ATOM 1091 C C . PHE A 1 142 ? -9.964 -1.634 9.288 1.00 93.88 142 PHE A C 1
ATOM 1093 O O . PHE A 1 142 ? -8.764 -1.849 9.221 1.00 93.88 142 PHE A O 1
ATOM 1100 N N . ASP A 1 143 ? -10.820 -2.527 9.783 1.00 91.88 143 ASP A N 1
ATOM 1101 C CA . ASP A 1 143 ? -10.431 -3.828 10.361 1.00 91.88 143 ASP A CA 1
ATOM 1102 C C . ASP A 1 143 ? -10.392 -4.939 9.294 1.00 91.88 143 ASP A C 1
ATOM 1104 O O . ASP A 1 143 ? -11.417 -5.578 9.028 1.00 91.88 143 ASP A O 1
ATOM 1108 N N . TRP A 1 144 ? -9.234 -5.126 8.642 1.00 90.62 144 TRP A N 1
ATOM 1109 C CA . TRP A 1 144 ? -9.045 -6.035 7.502 1.00 90.62 144 TRP A CA 1
ATOM 1110 C C . TRP A 1 144 ? -9.280 -7.494 7.891 1.00 90.62 144 TRP A C 1
ATOM 1112 O O . TRP A 1 144 ? -10.013 -8.212 7.209 1.00 90.62 144 TRP A O 1
ATOM 1122 N N . ASP A 1 145 ? -8.672 -7.957 8.981 1.00 86.50 145 ASP A N 1
ATOM 1123 C CA . ASP A 1 145 ? -8.679 -9.374 9.360 1.00 86.50 145 ASP A CA 1
ATOM 1124 C C . ASP A 1 145 ? -9.818 -9.755 10.327 1.00 86.50 145 ASP A C 1
ATOM 1126 O O . ASP A 1 145 ? -10.176 -10.931 10.414 1.00 86.50 145 ASP A O 1
ATOM 1130 N N . GLY A 1 146 ? -10.481 -8.779 10.948 1.00 85.88 146 GLY A N 1
ATOM 1131 C CA . GLY A 1 146 ? -11.636 -8.989 11.824 1.00 85.88 146 GLY A CA 1
ATOM 1132 C C . GLY A 1 146 ? -11.270 -9.123 13.285 1.00 85.88 146 GLY A C 1
ATOM 1133 O O . GLY A 1 146 ? -12.087 -9.600 14.073 1.00 85.88 146 GLY A O 1
ATOM 1134 N N . ASN A 1 147 ? -10.044 -8.759 13.651 1.00 87.62 147 ASN A N 1
ATOM 1135 C CA . ASN A 1 147 ? -9.564 -8.887 15.015 1.00 87.62 147 ASN A CA 1
ATOM 1136 C C . ASN A 1 147 ? -9.982 -7.710 15.919 1.00 87.62 147 ASN A C 1
ATOM 1138 O O . ASN A 1 147 ? -9.637 -7.702 17.102 1.00 87.62 147 ASN A O 1
ATOM 1142 N N . GLY A 1 148 ? -10.726 -6.735 15.382 1.00 88.19 148 GLY A N 1
ATOM 1143 C CA . GLY A 1 148 ? -11.181 -5.555 16.115 1.00 88.19 148 GLY A CA 1
ATOM 1144 C C . GLY A 1 148 ? -10.129 -4.451 16.249 1.00 88.19 148 GLY A C 1
ATOM 1145 O O . GLY A 1 148 ? -10.343 -3.505 17.006 1.00 88.19 148 GLY A O 1
ATOM 1146 N N . THR A 1 149 ? -9.010 -4.544 15.530 1.00 90.12 149 THR A N 1
ATOM 1147 C CA . THR A 1 149 ? -7.976 -3.508 15.425 1.00 90.12 149 THR A CA 1
ATOM 1148 C C . THR A 1 149 ? -8.028 -2.881 14.044 1.00 90.12 149 THR A C 1
ATOM 1150 O O . THR A 1 149 ? -8.318 -3.522 13.040 1.00 90.12 149 THR A O 1
ATOM 1153 N N . ARG A 1 150 ? -7.760 -1.582 13.983 1.00 92.88 150 ARG A N 1
ATOM 1154 C CA . ARG A 1 150 ? -7.815 -0.829 12.741 1.00 92.88 150 ARG A CA 1
ATOM 1155 C C . ARG A 1 150 ? -6.487 -0.908 11.995 1.00 92.88 150 ARG A C 1
ATOM 1157 O O . ARG A 1 150 ? -5.489 -0.348 12.445 1.00 92.88 150 ARG A O 1
ATOM 1164 N N . ASP A 1 151 ? -6.513 -1.517 10.823 1.00 94.62 151 ASP A N 1
ATOM 1165 C CA . ASP A 1 151 ? -5.423 -1.512 9.854 1.00 94.62 151 ASP A CA 1
ATOM 1166 C C . ASP A 1 151 ? -5.441 -0.228 9.025 1.00 94.62 151 ASP A C 1
ATOM 1168 O O . ASP A 1 151 ? -6.451 0.484 8.958 1.00 94.62 151 ASP A O 1
ATOM 1172 N N . TRP A 1 152 ? -4.320 0.088 8.377 1.00 95.00 152 TRP A N 1
ATOM 1173 C CA . TRP A 1 152 ? -4.210 1.265 7.512 1.00 95.00 152 TRP A CA 1
ATOM 1174 C C . TRP A 1 152 ? -3.998 0.849 6.061 1.00 95.00 152 TRP A C 1
ATOM 1176 O O . TRP A 1 152 ? -3.032 0.161 5.735 1.00 95.00 152 TRP A O 1
ATOM 1186 N N . LEU A 1 153 ? -4.875 1.312 5.176 1.00 94.56 153 LEU A N 1
ATOM 1187 C CA . LEU A 1 153 ? -4.749 1.135 3.737 1.00 94.56 153 LEU A CA 1
ATOM 1188 C C . LEU A 1 153 ? -4.101 2.376 3.125 1.00 94.56 153 LEU A C 1
ATOM 1190 O O . LEU A 1 153 ? -4.627 3.484 3.242 1.00 94.56 153 LEU A O 1
ATOM 1194 N N . PHE A 1 154 ? -3.001 2.177 2.408 1.00 93.88 154 PHE A N 1
ATOM 1195 C CA . PHE A 1 154 ? -2.340 3.214 1.628 1.00 93.88 154 PHE A CA 1
ATOM 1196 C C . PHE A 1 154 ? -2.401 2.897 0.137 1.00 93.88 154 PHE A C 1
ATOM 1198 O O . PHE A 1 154 ? -2.127 1.774 -0.287 1.00 93.88 154 PHE A O 1
ATOM 1205 N N . GLY A 1 155 ? -2.686 3.918 -0.663 1.00 92.06 155 GLY A N 1
ATOM 1206 C CA . GLY A 1 155 ? -2.414 3.907 -2.092 1.00 92.06 155 GLY A CA 1
ATOM 1207 C C . GLY A 1 155 ? -0.968 4.321 -2.334 1.00 92.06 155 GLY A C 1
ATOM 1208 O O . GLY A 1 155 ? -0.446 5.205 -1.658 1.00 92.06 155 GLY A O 1
ATOM 1209 N N . CYS A 1 156 ? -0.306 3.691 -3.296 1.00 90.88 156 CYS A N 1
ATOM 1210 C CA . CYS A 1 156 ? 1.036 4.043 -3.735 1.00 90.88 156 CYS A CA 1
ATOM 1211 C C . CYS A 1 156 ? 1.066 4.153 -5.258 1.00 90.88 156 CYS A C 1
ATOM 1213 O O . CYS A 1 156 ? 0.651 3.232 -5.955 1.00 90.88 156 CYS A O 1
ATOM 1215 N N . ARG A 1 157 ? 1.585 5.263 -5.775 1.00 91.50 157 ARG A N 1
ATOM 1216 C CA . ARG A 1 157 ? 1.901 5.442 -7.190 1.00 91.50 157 ARG A CA 1
ATOM 1217 C C . ARG A 1 157 ? 3.410 5.488 -7.374 1.00 91.50 157 ARG A C 1
ATOM 1219 O O . ARG A 1 157 ? 4.087 6.225 -6.659 1.00 91.50 157 ARG A O 1
ATOM 1226 N N . ILE A 1 158 ? 3.915 4.731 -8.339 1.00 90.19 158 ILE A N 1
ATOM 1227 C CA . ILE A 1 158 ? 5.332 4.615 -8.685 1.00 90.19 158 ILE A CA 1
ATOM 1228 C C . ILE A 1 158 ? 5.496 5.072 -10.127 1.00 90.19 158 ILE A C 1
ATOM 1230 O O . ILE A 1 158 ? 4.969 4.447 -11.045 1.00 90.19 158 ILE A O 1
ATOM 1234 N N . LEU A 1 159 ? 6.256 6.144 -10.327 1.00 89.56 159 LEU A N 1
ATOM 1235 C CA . LEU A 1 159 ? 6.587 6.642 -11.658 1.00 89.56 159 LEU A CA 1
ATOM 1236 C C . LEU A 1 159 ? 8.045 6.343 -11.969 1.00 89.56 159 LEU A C 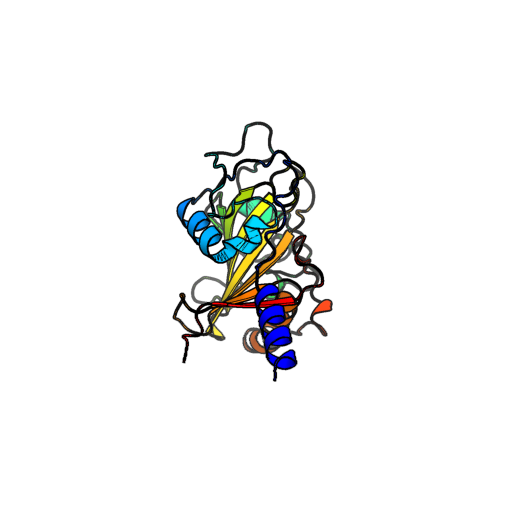1
ATOM 1238 O O . LEU A 1 159 ? 8.929 6.788 -11.238 1.00 89.56 159 LEU A O 1
ATOM 1242 N N . LEU A 1 160 ? 8.290 5.639 -13.073 1.00 88.50 160 LEU A N 1
ATOM 1243 C CA . LEU A 1 160 ? 9.619 5.439 -13.648 1.00 88.50 160 LEU A CA 1
ATOM 1244 C C . LEU A 1 160 ? 9.745 6.310 -14.907 1.00 88.50 160 LEU A C 1
ATOM 1246 O O . LEU A 1 160 ? 9.488 5.861 -16.027 1.00 88.50 160 LEU A O 1
ATOM 1250 N N . TYR A 1 161 ? 10.131 7.576 -14.727 1.00 84.69 161 TYR A N 1
ATOM 1251 C CA . TYR A 1 161 ? 10.012 8.625 -15.750 1.00 84.69 161 TYR A CA 1
ATOM 1252 C C . TYR A 1 161 ? 10.694 8.280 -17.082 1.00 84.69 161 TYR A C 1
ATOM 1254 O O . TYR A 1 161 ? 10.104 8.457 -18.143 1.00 84.69 161 TYR A O 1
ATOM 1262 N N . LYS A 1 162 ? 11.917 7.735 -17.052 1.00 82.44 162 LYS A N 1
ATOM 1263 C CA . LYS A 1 162 ? 12.652 7.360 -18.278 1.00 82.44 162 LYS A CA 1
ATOM 1264 C C . LYS A 1 162 ? 12.023 6.210 -19.059 1.00 82.44 162 LYS A C 1
ATOM 1266 O O . LYS A 1 162 ? 12.279 6.085 -20.250 1.00 82.44 162 LYS A O 1
ATOM 1271 N N . GLN A 1 163 ? 11.289 5.338 -18.378 1.00 80.56 163 GLN A N 1
ATOM 1272 C CA . GLN A 1 163 ? 10.709 4.130 -18.966 1.00 80.56 163 GLN A CA 1
ATOM 1273 C C . GLN A 1 163 ? 9.233 4.322 -19.318 1.00 80.56 163 GLN A C 1
ATOM 1275 O O . GLN A 1 163 ? 8.623 3.409 -19.864 1.00 80.56 163 GLN A O 1
ATOM 1280 N N . ASN A 1 164 ? 8.672 5.497 -19.008 1.00 82.00 164 ASN A N 1
ATOM 1281 C CA . ASN A 1 164 ? 7.251 5.799 -19.128 1.00 82.00 164 ASN A CA 1
ATOM 1282 C C . ASN A 1 164 ? 6.367 4.719 -18.477 1.00 82.00 164 ASN A C 1
ATOM 1284 O O . ASN A 1 164 ? 5.370 4.282 -19.047 1.00 82.00 164 ASN A O 1
ATOM 1288 N N . VAL A 1 165 ? 6.788 4.243 -17.302 1.00 85.56 165 VAL A N 1
ATOM 1289 C CA . VAL A 1 165 ? 6.043 3.250 -16.523 1.00 85.56 165 VAL A CA 1
ATOM 1290 C C . VAL A 1 165 ? 5.370 3.959 -15.356 1.00 85.56 165 VAL A C 1
ATOM 1292 O O . VAL A 1 165 ? 6.037 4.627 -14.563 1.00 85.56 165 VAL A O 1
ATOM 1295 N N . ASP A 1 166 ? 4.059 3.773 -15.261 1.00 87.56 166 ASP A N 1
ATOM 1296 C CA . ASP A 1 166 ? 3.209 4.220 -14.164 1.00 87.56 166 ASP A CA 1
ATOM 1297 C C . ASP A 1 166 ? 2.589 2.986 -13.512 1.00 87.56 166 ASP A C 1
ATOM 1299 O O . ASP A 1 166 ? 1.861 2.229 -14.162 1.00 87.56 166 ASP A O 1
ATOM 1303 N N . LEU A 1 167 ? 2.942 2.748 -12.250 1.00 89.62 167 LEU A N 1
ATOM 1304 C CA . LEU A 1 167 ? 2.403 1.647 -11.465 1.00 89.62 167 LEU A CA 1
ATOM 1305 C C . LEU A 1 167 ? 1.595 2.187 -10.299 1.00 89.62 167 LEU A C 1
ATOM 1307 O O . LEU A 1 167 ? 2.016 3.098 -9.588 1.00 89.62 167 LEU A O 1
ATOM 1311 N N . GLY A 1 168 ? 0.461 1.551 -10.063 1.00 90.50 168 GLY A N 1
ATOM 1312 C CA . GLY A 1 168 ? -0.323 1.691 -8.853 1.00 90.50 168 GLY A CA 1
ATOM 1313 C C . GLY A 1 168 ? -0.035 0.518 -7.936 1.00 90.50 168 GLY A C 1
ATOM 1314 O O . GLY A 1 168 ? 0.298 -0.578 -8.379 1.00 90.50 168 GLY A O 1
ATOM 1315 N N . SER A 1 169 ? -0.182 0.720 -6.642 1.00 89.50 169 SER A N 1
ATOM 1316 C CA . SER A 1 169 ? -0.129 -0.348 -5.662 1.00 89.50 169 SER A CA 1
ATOM 1317 C C . SER A 1 169 ? -0.975 0.011 -4.457 1.00 89.50 169 SER A C 1
ATOM 1319 O O . SER A 1 169 ? -1.153 1.187 -4.146 1.00 89.50 169 SER A O 1
ATOM 1321 N N . PHE A 1 170 ? -1.415 -1.011 -3.739 1.00 90.25 170 PHE A N 1
ATOM 1322 C CA . PHE A 1 170 ? -2.049 -0.855 -2.440 1.00 90.25 170 PHE A CA 1
ATOM 1323 C C . PHE A 1 170 ? -1.209 -1.549 -1.381 1.00 90.25 170 PHE A C 1
ATOM 1325 O O . PHE A 1 170 ? -0.780 -2.690 -1.565 1.00 90.25 170 PHE A O 1
ATOM 1332 N N . LEU A 1 171 ? -0.974 -0.836 -0.285 1.00 91.38 171 LEU A N 1
ATOM 1333 C CA . LEU A 1 171 ? -0.238 -1.308 0.878 1.00 91.38 171 LEU A CA 1
ATOM 1334 C C . LEU A 1 171 ? -1.184 -1.388 2.062 1.00 91.38 171 LEU A C 1
ATOM 1336 O O . LEU A 1 171 ? -1.946 -0.454 2.310 1.00 91.38 171 LEU A O 1
ATOM 1340 N N . LEU A 1 172 ? -1.095 -2.478 2.808 1.00 92.81 172 LEU A N 1
ATOM 1341 C CA . LEU A 1 172 ? -1.846 -2.673 4.034 1.00 92.81 172 LEU A CA 1
ATOM 1342 C C . LEU A 1 172 ? -0.876 -2.693 5.211 1.00 92.81 172 LEU A C 1
ATOM 1344 O O . LEU A 1 172 ? 0.062 -3.486 5.221 1.00 92.81 172 LEU A O 1
ATOM 1348 N N . VAL A 1 173 ? -1.087 -1.818 6.188 1.00 93.88 173 VAL A N 1
ATOM 1349 C CA . VAL A 1 173 ? -0.364 -1.843 7.460 1.00 93.88 173 VAL A CA 1
ATOM 1350 C C . VAL A 1 173 ? -1.224 -2.560 8.481 1.00 93.88 173 VAL A C 1
ATOM 1352 O O . VAL A 1 173 ? -2.264 -2.032 8.873 1.00 93.88 173 VAL A O 1
ATOM 1355 N N . LEU A 1 174 ? -0.778 -3.743 8.892 1.00 92.75 174 LEU A N 1
ATOM 1356 C CA . LEU A 1 174 ? -1.520 -4.599 9.806 1.00 92.75 174 LEU A CA 1
ATOM 1357 C C . LEU A 1 174 ? -1.267 -4.232 11.265 1.00 92.75 174 LEU A C 1
ATOM 1359 O O . LEU A 1 174 ? -0.115 -4.033 11.663 1.00 92.75 174 LEU A O 1
ATOM 1363 N N . ASN A 1 175 ? -2.334 -4.225 12.061 1.00 92.56 175 ASN A N 1
ATOM 1364 C CA . ASN A 1 175 ? -2.315 -4.144 13.522 1.00 92.56 175 ASN A CA 1
ATOM 1365 C C . ASN A 1 175 ? -1.310 -3.125 14.088 1.00 92.56 175 ASN A C 1
ATOM 1367 O O . ASN A 1 175 ? -0.495 -3.469 14.959 1.00 92.56 175 ASN A O 1
ATOM 1371 N N . PRO A 1 176 ? -1.319 -1.877 13.585 1.00 93.12 176 PRO A N 1
ATOM 1372 C CA . PRO A 1 176 ? -0.297 -0.898 13.903 1.00 93.12 176 PRO A CA 1
ATOM 1373 C C . PRO A 1 176 ? -0.279 -0.605 15.404 1.00 93.12 176 PRO A C 1
ATOM 1375 O O . PRO A 1 176 ? -1.302 -0.314 16.019 1.00 93.12 176 PRO A O 1
ATOM 1378 N N . GLN A 1 177 ? 0.913 -0.664 15.995 1.00 91.69 177 GLN A N 1
ATOM 1379 C CA . GLN A 1 177 ? 1.133 -0.358 17.408 1.00 91.69 177 GLN A CA 1
ATOM 1380 C C . GLN A 1 177 ? 1.675 1.068 17.583 1.00 91.69 177 GLN A C 1
ATOM 1382 O O . GLN A 1 177 ? 2.309 1.592 16.663 1.00 91.69 177 GLN A O 1
ATOM 1387 N N . PRO A 1 178 ? 1.534 1.699 18.763 1.00 91.12 178 PRO A N 1
ATOM 1388 C CA . PRO A 1 178 ? 2.127 3.013 19.031 1.00 91.12 178 PRO A CA 1
ATOM 1389 C C . PRO A 1 178 ? 3.655 3.068 18.908 1.00 91.12 178 PRO A C 1
ATOM 1391 O O . PRO A 1 178 ? 4.221 4.136 18.689 1.00 91.12 178 PRO A O 1
ATOM 1394 N N . THR A 1 179 ? 4.334 1.927 19.046 1.00 90.31 179 THR A N 1
ATOM 1395 C CA . THR A 1 179 ? 5.796 1.802 18.976 1.00 90.31 179 THR A CA 1
ATOM 1396 C C . THR A 1 179 ? 6.207 0.546 18.197 1.00 90.31 179 THR A C 1
ATOM 1398 O O . THR A 1 179 ? 5.384 -0.323 17.921 1.00 90.31 179 THR A O 1
ATOM 1401 N N . GLY A 1 180 ? 7.483 0.455 17.800 1.00 88.81 180 GLY A N 1
ATOM 1402 C CA . GLY A 1 180 ? 8.019 -0.684 17.035 1.00 88.81 180 GLY A CA 1
ATOM 1403 C C . GLY A 1 180 ? 7.827 -0.573 15.514 1.00 88.81 180 GLY A C 1
ATOM 1404 O O . GLY A 1 180 ? 7.286 0.423 15.039 1.00 88.81 180 GLY A O 1
ATOM 1405 N N . PRO A 1 181 ? 8.306 -1.538 14.717 1.00 87.19 181 PRO A N 1
ATOM 1406 C CA . PRO A 1 181 ? 8.144 -1.514 13.263 1.00 87.19 181 PRO A CA 1
ATOM 1407 C C . PRO A 1 181 ? 6.676 -1.694 12.845 1.00 87.19 181 PRO A C 1
ATOM 1409 O O . PRO A 1 181 ? 5.902 -2.339 13.548 1.00 87.19 181 PRO A O 1
ATOM 1412 N N . LEU A 1 182 ? 6.297 -1.128 11.697 1.00 90.25 182 LEU A N 1
ATOM 1413 C CA . LEU A 1 182 ? 4.989 -1.362 11.079 1.00 90.25 182 LEU A CA 1
ATOM 1414 C C . LEU A 1 182 ? 5.064 -2.574 10.147 1.00 90.25 182 LEU A C 1
ATOM 1416 O O . LEU A 1 182 ? 5.979 -2.663 9.323 1.00 90.25 182 LEU A O 1
ATOM 1420 N N . ASP A 1 183 ? 4.084 -3.471 10.255 1.00 89.81 183 ASP A N 1
ATOM 1421 C CA . ASP A 1 183 ? 3.947 -4.624 9.368 1.00 89.81 183 ASP A CA 1
ATOM 1422 C C . ASP A 1 183 ? 3.226 -4.222 8.078 1.00 89.81 183 ASP A C 1
ATOM 1424 O O . ASP A 1 183 ? 1.999 -4.155 8.035 1.00 89.81 183 ASP A O 1
ATOM 1428 N N . VAL A 1 184 ? 3.998 -3.934 7.031 1.00 89.44 184 VAL A N 1
ATOM 1429 C CA . VAL A 1 184 ? 3.456 -3.521 5.735 1.00 89.44 184 VAL A CA 1
ATOM 1430 C C . VAL A 1 184 ? 3.384 -4.701 4.775 1.00 89.44 184 VAL A C 1
ATOM 1432 O O . VAL A 1 184 ? 4.366 -5.416 4.556 1.00 89.44 184 VAL A O 1
ATOM 1435 N N . ARG A 1 185 ? 2.215 -4.873 4.162 1.00 88.62 185 ARG A N 1
ATOM 1436 C CA . ARG A 1 185 ? 1.896 -5.940 3.219 1.00 88.62 185 ARG A CA 1
ATOM 1437 C C . ARG A 1 185 ? 1.503 -5.384 1.861 1.00 88.62 185 ARG A C 1
ATOM 1439 O O . ARG A 1 185 ? 0.773 -4.397 1.777 1.00 88.62 185 ARG A O 1
ATOM 1446 N N . LEU A 1 186 ? 1.963 -6.036 0.797 1.00 88.00 186 LEU A N 1
ATOM 1447 C CA . LEU A 1 186 ? 1.534 -5.728 -0.561 1.00 88.00 186 LEU A CA 1
ATOM 1448 C C . LEU A 1 186 ? 0.165 -6.364 -0.804 1.00 88.00 186 LEU A C 1
ATOM 1450 O O . LEU A 1 186 ? 0.006 -7.578 -0.687 1.00 88.00 186 LEU A O 1
ATOM 1454 N N . LEU A 1 187 ? -0.819 -5.537 -1.146 1.00 86.94 187 LEU A N 1
ATOM 1455 C CA . LEU A 1 187 ? -2.169 -6.003 -1.442 1.00 86.94 187 LEU A CA 1
ATOM 1456 C C . LEU A 1 187 ? -2.363 -6.255 -2.940 1.00 86.94 187 LEU A C 1
ATOM 1458 O O . LEU A 1 187 ? -2.927 -7.271 -3.337 1.00 86.94 187 LEU A O 1
ATOM 1462 N N . ARG A 1 188 ? -1.918 -5.308 -3.770 1.00 86.56 188 ARG A N 1
ATOM 1463 C CA . ARG A 1 188 ? -2.176 -5.295 -5.213 1.00 86.56 188 ARG A CA 1
ATOM 1464 C C . ARG A 1 188 ? -1.149 -4.440 -5.930 1.00 86.56 188 ARG A C 1
ATOM 1466 O O . ARG A 1 188 ? -0.709 -3.431 -5.381 1.00 86.56 188 ARG A O 1
ATOM 1473 N N . VAL A 1 189 ? -0.869 -4.780 -7.182 1.00 90.06 189 VAL A N 1
ATOM 1474 C CA . VAL A 1 189 ? -0.178 -3.913 -8.141 1.00 90.06 189 VAL A CA 1
ATOM 1475 C C . VAL A 1 189 ? -1.092 -3.667 -9.327 1.00 90.06 189 VAL A C 1
ATOM 1477 O O . VAL A 1 189 ? -1.724 -4.591 -9.822 1.00 90.06 189 VAL A O 1
ATOM 1480 N N . THR A 1 190 ? -1.163 -2.429 -9.786 1.00 89.25 190 THR A N 1
ATOM 1481 C CA . THR A 1 190 ? -1.924 -2.022 -10.961 1.00 89.25 190 THR A CA 1
ATOM 1482 C C . THR A 1 190 ? -0.962 -1.502 -12.007 1.00 89.25 190 THR A C 1
ATOM 1484 O O . THR A 1 190 ? -0.104 -0.672 -11.712 1.00 89.25 190 THR A O 1
ATOM 1487 N N . TYR A 1 191 ? -1.115 -1.981 -13.231 1.00 88.38 191 TYR A N 1
ATOM 1488 C CA . TYR A 1 191 ? -0.374 -1.501 -14.382 1.00 88.38 191 TYR A CA 1
ATOM 1489 C C . TYR A 1 191 ? -1.330 -0.890 -15.395 1.00 88.38 191 TYR A C 1
ATOM 1491 O O . TYR A 1 191 ? -2.321 -1.520 -15.766 1.00 88.38 191 TYR A O 1
ATOM 1499 N N . TRP A 1 192 ? -0.990 0.300 -15.882 1.00 84.56 192 TRP A N 1
ATOM 1500 C CA . TRP A 1 192 ? -1.668 0.933 -17.006 1.00 84.56 192 TRP A CA 1
ATOM 1501 C C . TRP A 1 192 ? -0.837 0.730 -18.281 1.00 84.56 192 TRP A C 1
ATOM 1503 O O . TRP A 1 192 ? 0.190 1.389 -18.456 1.00 84.56 192 TRP A O 1
ATOM 1513 N N . PRO A 1 193 ? -1.240 -0.181 -19.190 1.00 76.12 193 PRO A N 1
ATOM 1514 C CA . PRO A 1 193 ? -0.510 -0.440 -20.434 1.00 76.12 193 PRO A CA 1
ATOM 1515 C C . PRO A 1 193 ? -0.559 0.723 -21.430 1.00 76.12 193 PRO A C 1
ATOM 1517 O O . PRO A 1 193 ? 0.183 0.732 -22.411 1.00 76.12 193 PRO A O 1
ATOM 1520 N N . SER A 1 194 ? -1.433 1.702 -21.202 1.00 73.69 194 SER A N 1
ATOM 1521 C CA . SER A 1 194 ? -1.579 2.893 -22.031 1.00 73.69 194 SER A CA 1
ATOM 1522 C C . SER A 1 194 ? -1.948 4.098 -21.165 1.00 73.69 194 SER A C 1
ATOM 1524 O O . SER A 1 194 ? -2.275 3.941 -19.993 1.00 73.69 194 SER A O 1
ATOM 1526 N N . ASN A 1 195 ? -1.953 5.298 -21.748 1.00 71.75 195 ASN A N 1
ATOM 1527 C CA . ASN A 1 195 ? -2.388 6.518 -21.053 1.00 71.75 195 ASN A CA 1
ATOM 1528 C C . ASN A 1 195 ? -3.897 6.532 -20.728 1.00 71.75 195 ASN A C 1
ATOM 1530 O O . ASN A 1 195 ? -4.371 7.462 -20.079 1.00 71.75 195 ASN A O 1
ATOM 1534 N N . ASP A 1 196 ? -4.657 5.545 -21.209 1.00 75.69 196 ASP A N 1
ATOM 1535 C CA . ASP A 1 196 ? -6.060 5.353 -20.859 1.00 75.69 196 ASP A CA 1
ATOM 1536 C C . ASP A 1 196 ? -6.162 4.745 -19.454 1.00 75.69 196 ASP A C 1
ATOM 1538 O O . ASP A 1 196 ? -5.987 3.542 -19.260 1.00 75.69 196 ASP A O 1
ATOM 1542 N N . THR A 1 197 ? -6.439 5.591 -18.461 1.00 74.19 197 THR A N 1
ATOM 1543 C CA . THR A 1 197 ? -6.506 5.195 -17.047 1.00 74.19 197 THR A CA 1
ATOM 1544 C C . THR A 1 197 ? -7.688 4.281 -16.723 1.00 74.19 197 THR A C 1
ATOM 1546 O O . THR A 1 197 ? -7.708 3.688 -15.643 1.00 74.19 197 THR A O 1
ATOM 1549 N N . SER A 1 198 ? -8.644 4.133 -17.651 1.00 74.62 198 SER A N 1
ATOM 1550 C CA . SER A 1 198 ? -9.748 3.173 -17.538 1.00 74.62 198 SER A CA 1
ATOM 1551 C C . SER A 1 198 ? -9.325 1.733 -17.843 1.00 74.62 198 SER A C 1
ATOM 1553 O O . SER A 1 198 ? -9.992 0.803 -17.397 1.00 74.62 198 SER A O 1
ATOM 1555 N N . LYS A 1 199 ? -8.184 1.548 -18.523 1.00 82.81 199 LYS A N 1
ATOM 1556 C CA . LYS A 1 199 ? -7.645 0.241 -18.910 1.00 82.81 199 LYS A CA 1
ATOM 1557 C C . LYS A 1 199 ? -6.448 -0.101 -18.061 1.00 82.81 199 LYS A C 1
ATOM 1559 O O . LYS A 1 199 ? -5.393 0.529 -18.164 1.00 82.81 199 LYS A O 1
ATOM 1564 N N . TYR A 1 200 ? -6.601 -1.120 -17.235 1.00 84.62 200 TYR A N 1
ATOM 1565 C CA . TYR A 1 200 ? -5.554 -1.512 -16.315 1.00 84.62 200 TYR A CA 1
ATOM 1566 C C . TYR A 1 200 ? -5.587 -2.995 -16.011 1.00 84.62 200 TYR A C 1
ATOM 1568 O O . TYR A 1 200 ? -6.604 -3.674 -16.134 1.00 84.62 200 TYR A O 1
ATOM 1576 N N . ILE A 1 201 ? -4.428 -3.487 -15.598 1.00 88.50 201 ILE A N 1
ATOM 1577 C CA . ILE A 1 201 ? -4.241 -4.867 -15.183 1.00 88.50 201 ILE A CA 1
ATOM 1578 C C . ILE A 1 201 ? -3.907 -4.846 -13.700 1.00 88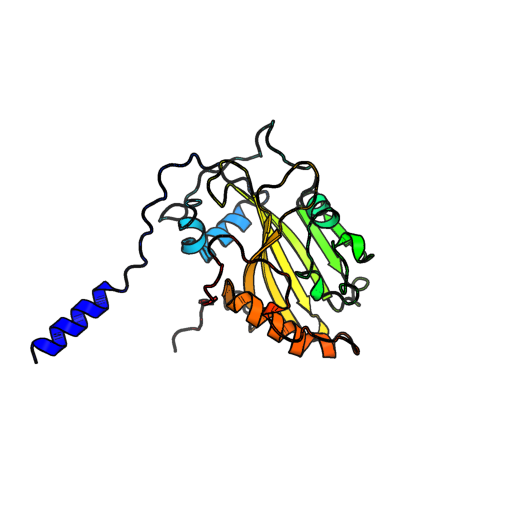.50 201 ILE A C 1
ATOM 1580 O O . ILE A 1 201 ? -2.946 -4.186 -13.296 1.00 88.50 201 ILE A O 1
ATOM 1584 N N . ASN A 1 202 ? -4.696 -5.549 -12.893 1.00 88.06 202 ASN A N 1
ATOM 1585 C CA . ASN A 1 202 ? -4.380 -5.773 -11.491 1.00 88.06 202 ASN A CA 1
ATOM 1586 C C . ASN A 1 202 ? -3.687 -7.121 -11.318 1.00 88.06 202 ASN A C 1
ATOM 1588 O O . ASN A 1 202 ? -4.146 -8.138 -11.829 1.00 88.06 202 ASN A O 1
ATOM 1592 N N . TYR A 1 203 ? -2.628 -7.128 -10.524 1.00 88.94 203 TYR A N 1
ATOM 1593 C CA . TYR A 1 203 ? -1.909 -8.314 -10.096 1.00 88.94 203 TYR A CA 1
ATOM 1594 C C . TYR A 1 203 ? -2.037 -8.448 -8.580 1.00 88.94 203 TYR A C 1
ATOM 1596 O O . TYR A 1 203 ? -1.864 -7.464 -7.850 1.00 88.94 203 TYR A O 1
ATOM 1604 N N . PHE A 1 204 ? -2.305 -9.665 -8.113 1.00 85.88 204 PHE A N 1
ATOM 1605 C CA . PHE A 1 204 ? -2.475 -9.996 -6.697 1.00 85.88 204 PHE A CA 1
ATOM 1606 C C . PHE A 1 204 ? -1.548 -11.142 -6.282 1.00 85.88 204 PHE A C 1
ATOM 1608 O O . PHE A 1 204 ? -1.186 -11.985 -7.109 1.00 85.88 204 PHE A O 1
ATOM 1615 N N . GLY A 1 205 ? -1.176 -11.167 -4.999 1.00 84.31 205 GLY A N 1
ATOM 1616 C CA . GLY A 1 205 ? -0.356 -12.228 -4.407 1.00 84.31 205 GLY A CA 1
ATOM 1617 C C . GLY A 1 205 ? 0.941 -12.479 -5.178 1.00 84.31 205 GLY A C 1
ATOM 1618 O O . GLY A 1 205 ? 1.658 -11.546 -5.552 1.00 84.31 205 GLY A O 1
ATOM 1619 N N . THR A 1 206 ? 1.224 -13.747 -5.490 1.00 84.56 206 THR A N 1
ATOM 1620 C CA . THR A 1 206 ? 2.447 -14.131 -6.218 1.00 84.56 206 THR A CA 1
ATOM 1621 C C . THR A 1 206 ? 2.553 -13.478 -7.598 1.00 84.56 206 THR A C 1
ATOM 1623 O O . THR A 1 206 ? 3.643 -13.057 -7.974 1.00 84.56 206 THR A O 1
ATOM 1626 N N . ALA A 1 207 ? 1.436 -13.266 -8.304 1.00 88.31 207 ALA A N 1
ATOM 1627 C CA . ALA A 1 207 ? 1.443 -12.594 -9.606 1.00 88.31 207 ALA A CA 1
ATOM 1628 C C . ALA A 1 207 ? 1.882 -11.123 -9.501 1.00 88.31 207 ALA A C 1
ATOM 1630 O O . ALA A 1 207 ? 2.544 -10.606 -10.400 1.00 88.31 207 ALA A O 1
ATOM 1631 N N . ALA A 1 208 ? 1.556 -10.447 -8.392 1.00 88.75 208 ALA A N 1
ATOM 1632 C CA . ALA A 1 208 ? 2.032 -9.088 -8.129 1.00 88.75 208 ALA A CA 1
ATOM 1633 C C . ALA A 1 208 ? 3.551 -9.064 -7.927 1.00 88.75 208 ALA A C 1
ATOM 1635 O O . ALA A 1 208 ? 4.240 -8.212 -8.495 1.00 88.75 208 ALA A O 1
ATOM 1636 N N . ARG A 1 209 ? 4.074 -10.028 -7.158 1.00 87.00 209 ARG A N 1
ATOM 1637 C CA . ARG A 1 209 ? 5.512 -10.191 -6.912 1.00 87.00 209 ARG A CA 1
ATOM 1638 C C . ARG A 1 209 ? 6.271 -10.468 -8.214 1.00 87.00 209 ARG A C 1
ATOM 1640 O O . ARG A 1 209 ? 7.251 -9.781 -8.491 1.00 87.00 209 ARG A O 1
ATOM 1647 N N . ASP A 1 210 ? 5.780 -11.385 -9.044 1.00 87.81 210 ASP A N 1
ATOM 1648 C CA . ASP A 1 210 ? 6.393 -11.745 -10.333 1.00 87.81 210 ASP A CA 1
ATOM 1649 C C . ASP A 1 210 ? 6.384 -10.581 -11.332 1.00 87.81 210 ASP A C 1
ATOM 1651 O O . ASP A 1 210 ? 7.367 -10.327 -12.043 1.00 87.81 210 ASP A O 1
ATOM 1655 N N . TYR A 1 211 ? 5.280 -9.832 -11.374 1.00 89.56 211 TYR A N 1
ATOM 1656 C CA . TYR A 1 211 ? 5.173 -8.663 -12.237 1.00 89.56 211 TYR A CA 1
ATOM 1657 C C . TYR A 1 211 ? 6.173 -7.578 -11.826 1.00 89.56 211 TYR A C 1
ATOM 1659 O O . TYR A 1 211 ? 6.945 -7.085 -12.649 1.00 89.56 211 TYR A O 1
ATOM 1667 N N . LEU A 1 212 ? 6.224 -7.240 -10.538 1.00 87.44 212 LEU A N 1
ATOM 1668 C CA . LEU A 1 212 ? 7.178 -6.265 -10.018 1.00 87.44 212 LEU A CA 1
ATOM 1669 C C . LEU A 1 212 ? 8.633 -6.720 -10.191 1.00 87.44 212 LEU A C 1
ATOM 1671 O O . LEU A 1 212 ? 9.473 -5.901 -10.560 1.00 87.44 212 LEU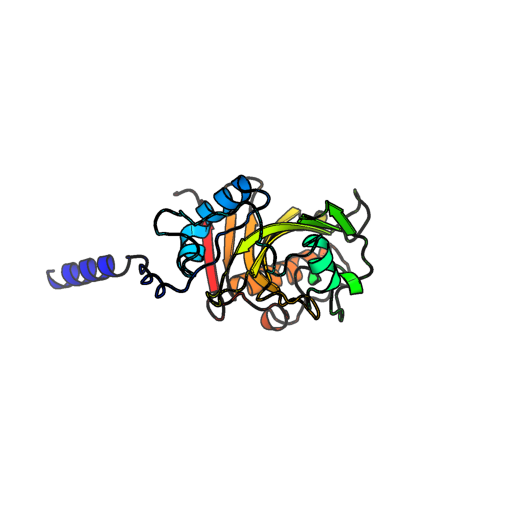 A O 1
ATOM 1675 N N . PHE A 1 213 ? 8.927 -8.010 -10.003 1.00 87.69 213 PHE A N 1
ATOM 1676 C CA . PHE A 1 213 ? 10.235 -8.590 -10.314 1.00 87.69 213 PHE A CA 1
ATOM 1677 C C . PHE A 1 213 ? 10.630 -8.325 -11.771 1.00 87.69 213 PHE A C 1
ATOM 1679 O O . PHE A 1 213 ? 11.738 -7.862 -12.044 1.00 87.69 213 PHE A O 1
ATOM 1686 N N . THR A 1 214 ? 9.700 -8.545 -12.702 1.00 89.00 214 THR A N 1
ATOM 1687 C CA . THR A 1 214 ? 9.902 -8.278 -14.132 1.00 89.00 214 THR A CA 1
ATOM 1688 C C . THR A 1 214 ? 10.182 -6.798 -14.385 1.00 89.00 214 THR A C 1
ATOM 1690 O O . THR A 1 214 ? 11.147 -6.466 -15.074 1.00 89.00 214 THR A O 1
ATOM 1693 N N . VAL A 1 215 ? 9.414 -5.887 -13.775 1.00 88.06 215 VAL A N 1
ATOM 1694 C CA . VAL A 1 215 ? 9.677 -4.442 -13.880 1.00 88.06 215 VAL A CA 1
ATOM 1695 C C . VAL A 1 215 ? 11.074 -4.105 -13.349 1.00 88.06 215 VAL A C 1
ATOM 1697 O O . VAL A 1 215 ? 11.828 -3.390 -14.008 1.00 88.06 215 VAL A O 1
ATOM 1700 N N . MET A 1 216 ? 11.455 -4.629 -12.185 1.00 84.94 216 MET A N 1
ATOM 1701 C CA . MET A 1 216 ? 12.762 -4.357 -11.582 1.00 84.94 216 MET A CA 1
ATOM 1702 C C . MET A 1 216 ? 13.920 -4.900 -12.421 1.00 84.94 216 MET A C 1
ATOM 1704 O O . MET A 1 216 ? 14.937 -4.224 -12.562 1.00 84.94 216 MET A O 1
ATOM 1708 N N . ARG A 1 217 ? 13.777 -6.094 -12.998 1.00 86.88 217 ARG A N 1
ATOM 1709 C CA . ARG A 1 217 ? 14.786 -6.707 -13.868 1.00 86.88 217 ARG A CA 1
ATOM 1710 C C . ARG A 1 217 ? 14.924 -5.965 -15.194 1.00 86.88 217 ARG A C 1
ATOM 1712 O O . ARG A 1 217 ? 16.044 -5.714 -15.627 1.00 86.88 217 ARG A O 1
ATOM 1719 N N . ASP A 1 218 ? 13.808 -5.582 -15.808 1.00 87.12 218 ASP A N 1
ATOM 1720 C CA . ASP A 1 218 ? 13.799 -5.139 -17.206 1.00 87.12 218 ASP A CA 1
ATOM 1721 C C . ASP A 1 218 ? 13.822 -3.613 -17.366 1.00 87.12 218 ASP A C 1
ATOM 1723 O O . ASP A 1 218 ? 14.170 -3.112 -18.436 1.00 87.12 218 ASP A O 1
ATOM 1727 N N . ARG A 1 219 ? 13.434 -2.852 -16.332 1.00 86.12 219 ARG A N 1
ATOM 1728 C CA . ARG A 1 219 ? 13.282 -1.385 -16.411 1.00 86.12 219 ARG A CA 1
ATOM 1729 C C . ARG A 1 219 ? 14.306 -0.623 -15.579 1.00 86.12 219 ARG A C 1
ATOM 1731 O O . ARG A 1 219 ? 14.800 0.407 -16.038 1.00 86.12 219 ARG A O 1
ATOM 1738 N N . LEU A 1 220 ? 14.659 -1.106 -14.385 1.00 84.56 220 LEU A N 1
ATOM 1739 C CA . LEU A 1 220 ? 15.587 -0.385 -13.504 1.00 84.56 220 LEU A CA 1
ATOM 1740 C C . LEU A 1 220 ? 17.034 -0.304 -14.023 1.00 84.56 220 LEU A C 1
ATOM 1742 O O . LEU A 1 220 ? 17.620 0.767 -13.857 1.00 84.56 220 LEU A O 1
ATOM 1746 N N . PRO A 1 221 ? 17.617 -1.312 -14.709 1.00 85.62 221 PRO A N 1
ATOM 1747 C CA . PRO A 1 221 ? 18.980 -1.190 -15.242 1.00 85.62 221 PRO A CA 1
ATOM 1748 C C . PRO A 1 221 ? 19.172 -0.027 -16.225 1.00 85.62 221 PRO A C 1
ATOM 1750 O O . PRO A 1 221 ? 20.235 0.590 -16.260 1.00 85.62 221 PRO A O 1
ATOM 1753 N N . ALA A 1 222 ? 18.135 0.319 -16.997 1.00 83.25 222 ALA A N 1
ATOM 1754 C CA . ALA A 1 222 ? 18.168 1.461 -17.913 1.00 83.25 222 ALA A CA 1
ATOM 1755 C C . ALA A 1 222 ? 18.095 2.817 -17.184 1.00 83.25 222 ALA A C 1
ATOM 1757 O O . ALA A 1 222 ? 18.505 3.852 -17.718 1.00 83.25 222 ALA A O 1
ATOM 1758 N N . ILE A 1 223 ? 17.563 2.829 -15.961 1.00 82.62 223 ILE A N 1
ATOM 1759 C CA . ILE A 1 223 ? 17.464 4.021 -15.117 1.00 82.62 223 ILE A CA 1
ATOM 1760 C C . ILE A 1 223 ? 18.751 4.211 -14.308 1.00 82.62 223 ILE A C 1
ATOM 1762 O O . ILE A 1 223 ? 19.276 5.328 -14.245 1.00 82.62 223 ILE A O 1
ATOM 1766 N N . TYR A 1 224 ? 19.271 3.117 -13.748 1.00 83.62 224 TYR A N 1
ATOM 1767 C CA . TYR A 1 224 ? 20.440 3.076 -12.880 1.00 83.62 224 TYR A CA 1
ATOM 1768 C C . TYR A 1 224 ? 21.485 2.088 -13.429 1.00 83.62 224 TYR A C 1
ATOM 1770 O O . TYR A 1 224 ? 21.433 0.897 -13.111 1.00 83.62 224 TYR A O 1
ATOM 1778 N N . PRO A 1 225 ? 22.459 2.562 -14.231 1.00 74.19 225 PRO A N 1
ATOM 1779 C CA . PRO A 1 225 ? 23.577 1.739 -14.686 1.00 74.19 225 PRO A CA 1
ATOM 1780 C C . PRO A 1 225 ? 24.372 1.225 -13.475 1.00 74.19 225 PRO A C 1
ATOM 1782 O O . PRO A 1 225 ? 24.994 2.011 -12.765 1.00 74.19 225 PRO A O 1
ATOM 1785 N N . GLY A 1 226 ? 24.296 -0.080 -13.200 1.00 75.31 226 GLY A N 1
ATOM 1786 C CA . GLY A 1 226 ? 24.843 -0.708 -11.987 1.00 75.31 226 GLY A CA 1
ATOM 1787 C C . GLY A 1 226 ? 23.792 -1.349 -11.073 1.00 75.31 226 GLY A C 1
ATOM 1788 O O . GLY A 1 226 ? 24.151 -2.017 -10.105 1.00 75.31 226 GLY A O 1
ATOM 1789 N N . TRP A 1 227 ? 22.502 -1.197 -11.386 1.00 79.69 227 TRP A N 1
ATOM 1790 C CA . TRP A 1 227 ? 21.439 -1.949 -10.729 1.00 79.69 227 TRP A CA 1
ATOM 1791 C C . TRP A 1 227 ? 21.600 -3.451 -10.975 1.00 79.69 227 TRP A C 1
ATOM 1793 O O . TRP A 1 227 ? 21.646 -3.898 -12.122 1.00 79.69 227 TRP A O 1
ATOM 1803 N N . THR A 1 228 ? 21.644 -4.226 -9.892 1.00 78.19 228 THR A N 1
ATOM 1804 C CA . THR A 1 228 ? 21.602 -5.690 -9.948 1.00 78.19 228 THR A CA 1
ATOM 1805 C C . THR A 1 228 ? 20.224 -6.131 -9.468 1.00 78.19 228 THR A C 1
ATOM 1807 O O . THR A 1 228 ? 19.908 -5.911 -8.297 1.00 78.19 228 THR A O 1
ATOM 1810 N N . PRO A 1 229 ? 19.373 -6.695 -10.341 1.00 74.94 229 PRO A N 1
ATOM 1811 C CA . PRO A 1 229 ? 18.071 -7.173 -9.909 1.00 74.94 229 PRO A CA 1
ATOM 1812 C C . PRO A 1 229 ? 18.223 -8.369 -8.957 1.00 74.94 229 PRO A C 1
ATOM 1814 O O . PRO A 1 229 ? 19.248 -9.057 -8.998 1.00 74.94 229 PRO A O 1
ATOM 1817 N N . PRO A 1 230 ? 17.207 -8.649 -8.120 1.00 78.00 230 PRO A N 1
ATOM 1818 C CA . PRO A 1 230 ? 17.139 -9.904 -7.379 1.00 78.00 230 PRO A CA 1
ATOM 1819 C C . PRO A 1 230 ? 17.309 -11.102 -8.324 1.00 78.00 230 PRO A C 1
ATOM 1821 O O . PRO A 1 230 ? 16.974 -11.015 -9.507 1.00 78.00 230 PRO A O 1
ATOM 1824 N N . ALA A 1 231 ? 17.830 -12.223 -7.823 1.00 83.12 231 ALA A N 1
ATOM 1825 C CA . ALA A 1 231 ? 18.023 -13.407 -8.660 1.00 83.12 231 ALA A CA 1
ATOM 1826 C C . ALA A 1 231 ? 16.680 -14.048 -9.040 1.00 83.12 231 ALA A C 1
ATOM 1828 O O . ALA A 1 231 ? 16.524 -14.540 -10.160 1.00 83.12 231 ALA A O 1
ATOM 1829 N N . ARG A 1 232 ? 15.710 -14.023 -8.120 1.00 83.75 232 ARG A N 1
ATOM 1830 C CA . ARG A 1 232 ? 14.368 -14.574 -8.312 1.00 83.75 232 ARG A CA 1
ATOM 1831 C C . ARG A 1 232 ? 13.300 -13.682 -7.685 1.00 83.75 232 ARG A C 1
ATOM 1833 O O . ARG A 1 232 ? 13.601 -12.843 -6.834 1.00 83.75 232 ARG A O 1
ATOM 1840 N N . ALA A 1 233 ? 12.047 -13.886 -8.083 1.00 81.88 233 ALA A N 1
ATOM 1841 C CA . ALA A 1 233 ? 10.921 -13.145 -7.530 1.00 81.88 233 ALA A CA 1
ATOM 1842 C C . ALA A 1 233 ? 10.747 -13.419 -6.029 1.00 81.88 233 ALA A C 1
ATOM 1844 O O . ALA A 1 233 ? 10.456 -12.496 -5.280 1.00 81.88 233 ALA A O 1
ATOM 1845 N N . GLU A 1 234 ? 11.007 -14.641 -5.559 1.00 81.56 234 GLU A N 1
ATOM 1846 C CA . GLU A 1 234 ? 10.898 -15.025 -4.143 1.00 81.56 234 GLU A CA 1
ATOM 1847 C C . GLU A 1 234 ? 11.958 -14.363 -3.258 1.00 81.56 234 GLU A C 1
ATOM 1849 O O . GLU A 1 234 ? 11.789 -14.288 -2.044 1.00 81.56 234 GLU A O 1
ATOM 1854 N N . ASP A 1 235 ? 13.039 -13.863 -3.862 1.00 78.62 235 ASP A N 1
ATOM 1855 C CA . ASP A 1 235 ? 14.069 -13.109 -3.149 1.00 78.62 235 ASP A CA 1
ATOM 1856 C C . ASP A 1 235 ? 13.617 -11.662 -2.871 1.00 78.62 235 ASP A C 1
ATOM 1858 O O . ASP A 1 235 ? 14.328 -10.914 -2.201 1.00 78.62 235 ASP A O 1
ATOM 1862 N N . LEU A 1 236 ? 12.440 -11.252 -3.366 1.00 78.19 236 LEU A N 1
ATOM 1863 C CA . LEU A 1 236 ? 11.796 -10.003 -2.981 1.00 78.19 236 LEU A CA 1
ATOM 1864 C C . LEU A 1 236 ? 11.211 -10.150 -1.565 1.00 78.19 236 LEU A C 1
ATOM 1866 O O . LEU A 1 236 ? 10.244 -10.888 -1.380 1.00 78.19 236 LEU A O 1
ATOM 1870 N N . PRO A 1 237 ? 11.712 -9.411 -0.560 1.00 72.56 237 PRO A N 1
ATOM 1871 C CA . PRO A 1 237 ? 11.308 -9.553 0.846 1.00 72.56 237 PRO A CA 1
ATOM 1872 C C . PRO A 1 237 ? 9.908 -9.002 1.170 1.00 72.56 237 PRO A C 1
ATOM 1874 O O . PRO A 1 237 ? 9.575 -8.766 2.329 1.00 72.56 237 PRO A O 1
ATOM 1877 N N . TRP A 1 238 ? 9.063 -8.769 0.165 1.00 79.81 238 TRP A N 1
ATOM 1878 C CA . TRP A 1 238 ? 7.699 -8.286 0.374 1.00 79.81 238 TRP A CA 1
ATOM 1879 C C . TRP A 1 238 ? 6.826 -9.421 0.835 1.00 79.81 238 TRP A C 1
ATOM 1881 O O . TRP A 1 238 ? 6.890 -10.531 0.306 1.00 79.81 238 TRP A O 1
ATOM 1891 N N . ARG A 1 239 ? 5.951 -9.109 1.777 1.00 82.56 239 ARG A N 1
ATOM 1892 C CA . ARG A 1 239 ? 4.947 -10.043 2.250 1.00 82.56 239 ARG A CA 1
ATOM 1893 C C . ARG A 1 239 ? 3.605 -9.681 1.642 1.00 82.56 239 ARG A C 1
ATOM 1895 O O . ARG A 1 239 ? 3.239 -8.507 1.604 1.00 82.56 239 ARG A O 1
ATOM 1902 N N . ASP A 1 240 ? 2.894 -10.698 1.184 1.00 84.56 240 ASP A N 1
ATOM 1903 C CA . ASP A 1 240 ? 1.539 -10.535 0.671 1.00 84.56 240 ASP A CA 1
ATOM 1904 C C . ASP A 1 240 ? 0.587 -10.216 1.835 1.00 84.56 240 ASP A C 1
ATOM 1906 O O . ASP A 1 240 ? 0.854 -10.567 2.994 1.00 84.56 240 ASP A O 1
ATOM 1910 N N . ALA A 1 241 ? -0.490 -9.491 1.536 1.00 85.00 241 ALA A N 1
ATOM 1911 C CA . ALA A 1 241 ? -1.555 -9.240 2.501 1.00 85.00 241 ALA A CA 1
ATOM 1912 C C . ALA A 1 241 ? -2.289 -10.546 2.863 1.00 85.00 241 ALA A C 1
ATOM 1914 O O . ALA A 1 241 ? -2.439 -11.406 1.991 1.00 85.00 241 ALA A O 1
ATOM 1915 N N . PRO A 1 242 ? -2.800 -10.682 4.103 1.00 83.81 242 PRO A N 1
ATOM 1916 C CA . PRO A 1 242 ? -3.580 -11.841 4.515 1.00 83.81 242 PRO A CA 1
ATOM 1917 C C . PRO A 1 242 ? -4.722 -12.135 3.546 1.00 83.81 242 PRO A C 1
ATOM 1919 O O . PRO A 1 242 ? -5.548 -11.264 3.256 1.00 83.81 242 PRO A O 1
ATOM 1922 N N . GLY A 1 243 ? -4.763 -13.372 3.052 1.00 77.88 243 GLY A N 1
ATOM 1923 C CA . GLY A 1 243 ? -5.728 -13.832 2.054 1.00 77.88 243 GLY A CA 1
ATOM 1924 C C . GLY A 1 243 ? -5.232 -13.755 0.606 1.00 77.88 243 GLY A C 1
ATOM 1925 O O . GLY A 1 243 ? -5.970 -14.188 -0.287 1.00 77.88 243 GLY A O 1
ATOM 1926 N N . MET A 1 244 ? -4.010 -13.257 0.384 1.00 76.75 244 MET A N 1
ATOM 1927 C CA . MET A 1 244 ? -3.330 -13.185 -0.918 1.00 76.75 244 MET A CA 1
ATOM 1928 C C . MET A 1 244 ? -2.146 -14.160 -1.033 1.00 76.75 244 MET A C 1
ATOM 1930 O O . MET A 1 244 ? -1.528 -14.258 -2.093 1.00 76.75 244 MET A O 1
ATOM 1934 N N . GLU A 1 245 ? -1.798 -14.879 0.036 1.00 72.31 245 GLU A N 1
ATOM 1935 C CA . GLU A 1 245 ? -0.653 -15.787 0.043 1.00 72.31 245 GLU A CA 1
ATOM 1936 C C . GLU A 1 245 ? -0.868 -17.000 -0.874 1.00 72.31 245 GLU A C 1
ATOM 1938 O O . GLU A 1 245 ? -1.916 -17.645 -0.853 1.00 72.31 245 GLU A O 1
ATOM 1943 N N . GLY A 1 246 ? 0.153 -17.347 -1.666 1.00 63.84 246 GLY A N 1
ATOM 1944 C CA . GLY A 1 246 ? 0.181 -18.580 -2.465 1.00 63.84 246 GLY A CA 1
ATOM 1945 C C . GLY A 1 246 ? -0.805 -18.639 -3.640 1.00 63.84 246 GLY A C 1
ATOM 1946 O O . GLY A 1 246 ? -0.816 -19.633 -4.364 1.00 63.84 246 GLY A O 1
ATOM 1947 N N . VAL A 1 247 ? -1.599 -17.588 -3.861 1.00 63.41 247 VAL A N 1
ATOM 1948 C CA . VAL A 1 247 ? -2.556 -17.478 -4.968 1.00 63.41 247 VAL A CA 1
ATOM 1949 C C . VAL A 1 247 ? -2.170 -16.278 -5.829 1.00 63.41 247 VAL A C 1
ATOM 1951 O O . VAL A 1 247 ? -2.234 -15.135 -5.387 1.00 63.41 247 VAL A O 1
ATOM 1954 N N . GLY A 1 248 ? -1.752 -16.542 -7.066 1.00 74.69 248 GLY A N 1
ATOM 1955 C CA . GLY A 1 248 ? -1.504 -15.513 -8.071 1.00 74.69 248 GLY A CA 1
ATOM 1956 C C . GLY A 1 248 ? -2.727 -15.356 -8.960 1.00 74.69 248 GLY A C 1
ATOM 1957 O O . GLY A 1 248 ? -3.136 -16.312 -9.616 1.00 74.69 248 GLY A O 1
ATOM 1958 N N . TYR A 1 249 ? -3.309 -14.162 -8.989 1.00 80.88 249 TYR A N 1
ATOM 1959 C CA . TYR A 1 249 ? -4.416 -13.840 -9.886 1.00 80.88 249 TYR A CA 1
ATOM 1960 C C . TYR A 1 249 ? -4.138 -12.529 -10.613 1.00 80.88 249 TYR A C 1
ATOM 1962 O O . TYR A 1 249 ? -3.544 -11.603 -10.051 1.00 80.88 249 TYR A O 1
ATOM 1970 N N . VAL A 1 250 ? -4.569 -12.480 -11.872 1.00 82.94 250 VAL A N 1
ATOM 1971 C CA . VAL A 1 250 ? -4.457 -11.319 -12.748 1.00 82.94 250 VAL A CA 1
ATOM 1972 C C . VAL A 1 250 ? -5.851 -10.961 -13.230 1.00 82.94 250 VAL A C 1
ATOM 1974 O O . VAL A 1 250 ? -6.567 -11.804 -13.765 1.00 82.94 250 VAL A O 1
ATOM 1977 N N . GLU A 1 251 ? -6.227 -9.707 -13.037 1.00 81.62 251 GLU A N 1
ATOM 1978 C CA . GLU A 1 251 ? -7.496 -9.160 -13.492 1.00 81.62 251 GLU A CA 1
ATOM 1979 C C . GLU A 1 251 ? -7.243 -8.147 -14.598 1.00 81.62 251 GLU A C 1
ATOM 1981 O O . GLU A 1 251 ? -6.491 -7.188 -14.414 1.00 81.62 251 GLU A O 1
ATOM 1986 N N . HIS A 1 252 ? -7.900 -8.347 -15.732 1.00 82.50 252 HIS A N 1
ATOM 1987 C CA . HIS A 1 252 ? -7.842 -7.437 -16.864 1.00 82.50 252 HIS A CA 1
ATOM 1988 C C . HIS A 1 252 ? -9.106 -6.584 -16.853 1.00 82.50 252 HIS A C 1
ATOM 1990 O O . HIS A 1 252 ? -10.197 -7.077 -17.149 1.00 82.50 252 HIS A O 1
ATOM 1996 N N . VAL A 1 253 ? -8.968 -5.312 -16.486 1.00 72.06 253 VAL A N 1
ATOM 1997 C CA . VAL A 1 253 ? -10.080 -4.368 -16.504 1.00 72.06 253 VAL A CA 1
ATOM 1998 C C . VAL A 1 253 ? -10.059 -3.623 -17.831 1.00 72.06 253 VAL A C 1
ATOM 2000 O O . VAL A 1 253 ? -9.131 -2.877 -18.142 1.00 72.06 253 VAL A O 1
ATOM 2003 N N . ASP A 1 254 ? -11.110 -3.892 -18.604 1.00 65.31 254 ASP A N 1
ATOM 2004 C CA . ASP A 1 254 ? -11.392 -3.351 -19.932 1.00 65.31 254 ASP A CA 1
ATOM 2005 C C . ASP A 1 254 ? -10.336 -3.675 -21.009 1.00 65.31 254 ASP A C 1
ATOM 2007 O O . ASP A 1 254 ? -9.822 -2.820 -21.736 1.00 65.31 254 ASP A O 1
ATOM 2011 N N . GLU A 1 255 ? -10.070 -4.972 -21.190 1.00 47.25 255 GLU A N 1
ATOM 2012 C CA . GLU A 1 255 ? -9.774 -5.480 -22.530 1.00 47.25 255 GLU A CA 1
ATOM 2013 C C . GLU A 1 255 ? -11.070 -5.414 -23.329 1.00 47.25 255 GLU A C 1
ATOM 2015 O O . GLU A 1 255 ? -11.868 -6.352 -23.299 1.00 47.25 255 GLU A O 1
ATOM 2020 N N . GLY A 1 256 ? -11.323 -4.272 -23.976 1.00 40.62 256 GLY A N 1
ATOM 2021 C CA . GLY A 1 256 ? -12.509 -4.080 -24.801 1.00 40.62 256 GLY A CA 1
ATOM 2022 C C . GLY A 1 256 ? -12.809 -5.348 -25.598 1.00 40.62 256 GLY A C 1
ATOM 2023 O O . GLY A 1 256 ? -11.947 -5.829 -26.339 1.00 40.62 256 GLY A O 1
ATOM 2024 N N . LYS A 1 257 ? -14.004 -5.919 -25.385 1.00 36.12 257 LYS A N 1
ATOM 2025 C CA . LYS A 1 257 ? -14.485 -7.073 -26.148 1.00 36.12 257 LYS A CA 1
ATOM 2026 C C . LYS A 1 257 ? -14.244 -6.777 -27.627 1.00 36.12 257 LYS A C 1
ATOM 2028 O O . LYS A 1 257 ? -14.837 -5.841 -28.163 1.00 36.12 257 LYS A O 1
ATOM 2033 N N . LYS A 1 258 ? -13.351 -7.539 -28.251 1.00 34.59 258 LYS A N 1
ATOM 2034 C CA . LYS A 1 258 ? -13.324 -7.658 -29.705 1.00 34.59 258 LYS A CA 1
ATOM 2035 C C . LYS A 1 258 ? -14.413 -8.621 -30.141 1.00 34.59 258 LYS A C 1
ATOM 2037 O O . LYS A 1 258 ? -14.603 -9.637 -29.436 1.00 34.59 258 LYS A O 1
#

Sequence (258 aa):
MLLALALWLACLGAWRPGHAEPLPAMQRLPVVAPEPDIFRGFVQGNLQWLQRPGIVDAQGHYPVADAIPAGEYAPQSFARELFKRADLTAFPSAFLPVAMGKSTFAALGIRYEAEEPHTLLIRDKPLGQAQVSLTIFQMASFDWDGNGTRDWLFGCRILLYKQNVDLGSFLLVLNPQPTGPLDVRLLRVTYWPSNDTSKYINYFGTAARDYLFTVMRDRLPAIYPGWTPPARAEDLPWRDAPGMEGVGYVEHVDEGKK

Secondary structure (DSSP, 8-state):
-HHHHHHHHHHHTS-S-----------PPPBB-SSHHHHHHHHHHTHHHHHTTTSS-TTS---B-SSPPBTB---S-HHHHHHHHBB-SSTTGGGSTT-TT-SBSGGG---EEEETTTEEEEESSSTTT-SEEEEEEEEEEE-SSSSS--EEEEEEEEEEGGGTEEEEEEEEEES--SSS-BEEEEEEEEE-SSS-TT-EEEEEHHHHHHHHHHHHHHTHHHHSTT----SSGGGS-PPBPTT-TT--EEEEE-----